Protein AF-0000000075553054 (afdb_homodimer)

Structure (mmCIF, N/CA/C/O backbone):
data_AF-0000000075553054-model_v1
#
loop_
_entity.id
_entity.type
_entity.pdbx_description
1 polymer 'BTB domain-containing protein'
#
loop_
_atom_site.group_PDB
_atom_site.id
_atom_site.type_symbol
_atom_site.label_atom_id
_atom_site.label_alt_id
_atom_site.label_comp_id
_atom_site.label_asym_id
_atom_site.label_entity_id
_atom_site.label_seq_id
_atom_site.pdbx_PDB_ins_code
_atom_site.Cartn_x
_atom_site.Cartn_y
_atom_site.Cartn_z
_atom_site.occupancy
_atom_site.B_iso_or_equiv
_atom_site.auth_seq_id
_atom_site.auth_comp_id
_atom_site.auth_asym_id
_atom_site.auth_atom_id
_atom_site.pdbx_PDB_model_num
ATOM 1 N N . MET A 1 1 ? 14.688 29.047 -28.672 1 33.56 1 MET A N 1
ATOM 2 C CA . MET A 1 1 ? 13.531 28.703 -27.844 1 33.56 1 MET A CA 1
ATOM 3 C C . MET A 1 1 ? 13.836 27.5 -26.953 1 33.56 1 MET A C 1
ATOM 5 O O . MET A 1 1 ? 13.992 26.375 -27.438 1 33.56 1 MET A O 1
ATOM 9 N N . THR A 1 2 ? 14.562 27.453 -25.922 1 44.97 2 THR A N 1
ATOM 10 C CA . THR A 1 2 ? 15.172 26.438 -25.062 1 44.97 2 THR A CA 1
ATOM 11 C C . THR A 1 2 ? 14.109 25.5 -24.484 1 44.97 2 THR A C 1
ATOM 13 O O . THR A 1 2 ? 13.117 25.969 -23.922 1 44.97 2 THR A O 1
ATOM 16 N N . GLU A 1 3 ? 13.711 24.438 -25.062 1 48.56 3 GLU A N 1
ATOM 17 C CA . GLU A 1 3 ? 12.688 23.438 -24.781 1 48.56 3 GLU A CA 1
ATOM 18 C C . GLU A 1 3 ? 12.672 23.062 -23.312 1 48.56 3 GLU A C 1
ATOM 20 O O . GLU A 1 3 ? 13.703 22.703 -22.734 1 48.56 3 GLU A O 1
ATOM 25 N N . THR A 1 4 ? 12.117 23.719 -22.422 1 55.62 4 THR A N 1
ATOM 26 C CA . THR A 1 4 ? 11.945 23.406 -21.016 1 55.62 4 THR A CA 1
ATOM 27 C C . THR A 1 4 ? 11.797 21.891 -20.812 1 55.62 4 THR A C 1
ATOM 29 O O . THR A 1 4 ? 10.859 21.281 -21.328 1 55.62 4 THR A O 1
ATOM 32 N N . PRO A 1 5 ? 12.875 21.219 -20.547 1 64.44 5 PRO A N 1
ATOM 33 C CA . PRO A 1 5 ? 12.812 19.766 -20.469 1 64.44 5 PRO A CA 1
ATOM 34 C C . PRO A 1 5 ? 11.609 19.266 -19.672 1 64.44 5 PRO A C 1
ATOM 36 O O . PRO A 1 5 ? 11.141 19.953 -18.75 1 64.44 5 PRO A O 1
ATOM 39 N N . GLU A 1 6 ? 10.766 18.469 -20.219 1 75.06 6 GLU A N 1
ATOM 40 C CA . GLU A 1 6 ? 9.586 17.859 -19.625 1 75.06 6 GLU A CA 1
ATOM 41 C C . GLU A 1 6 ? 9.914 17.234 -18.266 1 75.06 6 GLU A C 1
ATOM 43 O O . GLU A 1 6 ? 10.961 16.609 -18.109 1 75.06 6 GLU A O 1
ATOM 48 N N . LEU A 1 7 ? 9.25 17.641 -17.234 1 79.69 7 LEU A N 1
ATOM 49 C CA . LEU A 1 7 ? 9.414 17.125 -15.883 1 79.69 7 LEU A CA 1
ATOM 50 C C . LEU A 1 7 ? 9.328 15.602 -15.859 1 79.69 7 LEU A C 1
ATOM 52 O O . LEU A 1 7 ? 8.508 15.016 -16.578 1 79.69 7 LEU A O 1
ATOM 56 N N . THR A 1 8 ? 10.281 15.008 -15.188 1 90.56 8 THR A N 1
ATOM 57 C CA . THR A 1 8 ? 10.203 13.562 -14.969 1 90.56 8 THR A CA 1
ATOM 58 C C . THR A 1 8 ? 8.984 13.219 -14.117 1 90.56 8 THR A C 1
ATOM 60 O O . THR A 1 8 ? 8.352 14.102 -13.547 1 90.56 8 THR A O 1
ATOM 63 N N . ILE A 1 9 ? 8.625 11.992 -14.062 1 93.19 9 ILE A N 1
ATOM 64 C CA . ILE A 1 9 ? 7.492 11.523 -13.266 1 93.19 9 ILE A CA 1
ATOM 65 C C . ILE A 1 9 ? 7.738 11.836 -11.789 1 93.19 9 ILE A C 1
ATOM 67 O O . ILE A 1 9 ? 6.816 12.203 -11.062 1 93.19 9 ILE A O 1
ATOM 71 N N . TYR A 1 10 ? 8.953 11.812 -11.344 1 93.56 10 TYR A N 1
ATOM 72 C CA . TYR A 1 10 ? 9.305 12.086 -9.953 1 93.56 10 TYR A CA 1
ATOM 73 C C . TYR A 1 10 ? 9.109 13.562 -9.617 1 93.56 10 TYR A C 1
ATOM 75 O O . TYR A 1 10 ? 8.539 13.898 -8.578 1 93.56 10 TYR A O 1
ATOM 83 N N . GLU A 1 11 ? 9.523 14.375 -10.547 1 90.94 11 GLU A N 1
ATOM 84 C CA . GLU A 1 11 ? 9.383 15.812 -10.352 1 90.94 11 GLU A CA 1
ATOM 85 C C . GLU A 1 11 ? 7.91 16.234 -10.328 1 90.94 11 GLU A C 1
ATOM 87 O O . GLU A 1 11 ? 7.527 17.125 -9.578 1 90.94 11 GLU A O 1
ATOM 92 N N . LYS A 1 12 ? 7.254 15.547 -11.133 1 93.25 12 LYS A N 1
ATOM 93 C CA . LYS A 1 12 ? 5.82 15.828 -11.164 1 93.25 12 LYS A CA 1
ATOM 94 C C . LYS A 1 12 ? 5.152 15.391 -9.859 1 93.25 12 LYS A C 1
ATOM 96 O O . LYS A 1 12 ? 4.305 16.109 -9.32 1 93.25 12 LYS A O 1
ATOM 101 N N . THR A 1 13 ? 5.551 14.281 -9.312 1 94.12 13 THR A N 1
ATOM 102 C CA . THR A 1 13 ? 4.973 13.711 -8.102 1 94.12 13 THR A CA 1
ATOM 103 C C . THR A 1 13 ? 5.297 14.578 -6.891 1 94.12 13 THR A C 1
ATOM 105 O O . THR A 1 13 ? 4.48 14.703 -5.973 1 94.12 13 THR A O 1
ATOM 108 N N . PHE A 1 14 ? 6.457 15.18 -6.965 1 96.56 14 PHE A N 1
ATOM 109 C CA . PHE A 1 14 ? 6.906 15.938 -5.805 1 96.56 14 PHE A CA 1
ATOM 110 C C . PHE A 1 14 ? 7.051 17.422 -6.152 1 96.56 14 PHE A C 1
ATOM 112 O O . PHE A 1 14 ? 7.988 18.078 -5.695 1 96.56 14 PHE A O 1
ATOM 119 N N . ALA A 1 15 ? 6.188 17.828 -6.977 1 95.12 15 ALA A N 1
ATOM 120 C CA . ALA A 1 15 ? 6.145 19.25 -7.305 1 95.12 15 ALA A CA 1
ATOM 121 C C . ALA A 1 15 ? 5.598 20.078 -6.137 1 95.12 15 ALA A C 1
ATOM 123 O O . ALA A 1 15 ? 4.848 19.547 -5.305 1 95.12 15 ALA A O 1
ATOM 124 N N . LYS A 1 16 ? 5.984 21.312 -6.109 1 95 16 LYS A N 1
ATOM 125 C CA . LYS A 1 16 ? 5.465 22.203 -5.09 1 95 16 LYS A CA 1
ATOM 126 C C . LYS A 1 16 ? 3.955 22.375 -5.219 1 95 16 LYS A C 1
ATOM 128 O O . LYS A 1 16 ? 3.432 22.5 -6.328 1 95 16 LYS A O 1
ATOM 133 N N . SER A 1 17 ? 3.295 22.312 -4.098 1 94.12 17 SER A N 1
ATOM 134 C CA . SER A 1 17 ? 1.854 22.531 -4.031 1 94.12 17 SER A CA 1
ATOM 135 C C . SER A 1 17 ? 1.452 23.172 -2.703 1 94.12 17 SER A C 1
ATOM 137 O O . SER A 1 17 ? 2.307 23.438 -1.855 1 94.12 17 SER A O 1
ATOM 139 N N . ASP A 1 18 ? 0.128 23.469 -2.531 1 93.06 18 ASP A N 1
ATOM 140 C CA . ASP A 1 18 ? -0.385 24.047 -1.292 1 93.06 18 ASP A CA 1
ATOM 141 C C . ASP A 1 18 ? -0.32 23.031 -0.149 1 93.06 18 ASP A C 1
ATOM 143 O O . ASP A 1 18 ? -0.472 23.406 1.019 1 93.06 18 ASP A O 1
ATOM 147 N N . LYS A 1 19 ? 0.061 21.797 -0.484 1 93.38 19 LYS A N 1
ATOM 148 C CA . LYS A 1 19 ? 0.064 20.75 0.533 1 93.38 19 LYS A CA 1
ATOM 149 C C . LYS A 1 19 ? 1.486 20.422 0.975 1 93.38 19 LYS A C 1
ATOM 151 O O . LYS A 1 19 ? 1.691 19.547 1.82 1 93.38 19 LYS A O 1
ATOM 156 N N . THR A 1 20 ? 2.412 21.078 0.378 1 95.12 20 THR A N 1
ATOM 157 C CA . THR A 1 20 ? 3.803 20.828 0.736 1 95.12 20 THR A CA 1
ATOM 158 C C . THR A 1 20 ? 4.34 21.922 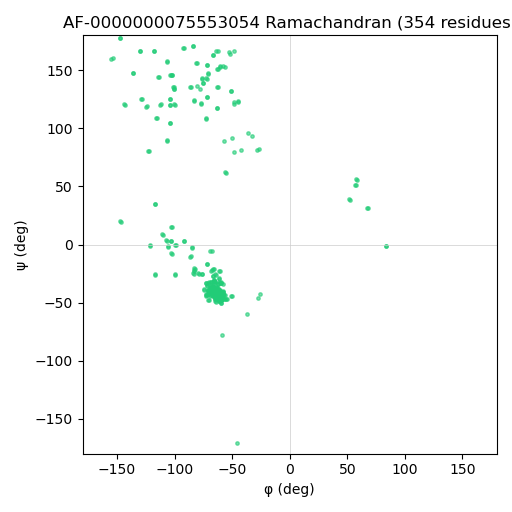1.64 1 95.12 20 THR A C 1
ATOM 160 O O . THR A 1 20 ? 3.945 23.094 1.512 1 95.12 20 THR A O 1
ATOM 163 N N . ASN A 1 21 ? 5.254 21.516 2.594 1 93.75 21 ASN A N 1
ATOM 164 C CA . ASN A 1 21 ? 5.793 22.531 3.502 1 93.75 21 ASN A CA 1
ATOM 165 C C . ASN A 1 21 ? 7.234 22.219 3.891 1 93.75 21 ASN A C 1
ATOM 167 O O . ASN A 1 21 ? 7.734 22.734 4.891 1 93.75 21 ASN A O 1
ATOM 171 N N . ALA A 1 22 ? 7.941 21.438 3.168 1 94 22 ALA A N 1
ATOM 172 C CA . ALA A 1 22 ? 9.367 21.156 3.309 1 94 22 ALA A CA 1
ATOM 173 C C . ALA A 1 22 ? 9.977 20.703 1.983 1 94 22 ALA A C 1
ATOM 175 O O . ALA A 1 22 ? 9.25 20.312 1.064 1 94 22 ALA A O 1
ATOM 176 N N . ILE A 1 23 ? 11.25 20.828 1.915 1 96.06 23 ILE A N 1
ATOM 177 C CA . ILE A 1 23 ? 11.953 20.406 0.711 1 96.06 23 ILE A CA 1
ATOM 178 C C . ILE A 1 23 ? 13.109 19.484 1.089 1 96.06 23 ILE A C 1
ATOM 180 O O . ILE A 1 23 ? 13.945 19.828 1.922 1 96.06 23 ILE A O 1
ATOM 184 N N . LEU A 1 24 ? 13.094 18.344 0.5 1 96.12 24 LEU A N 1
ATOM 185 C CA . LEU A 1 24 ? 14.234 17.422 0.588 1 96.12 24 LEU A CA 1
ATOM 186 C C . LEU A 1 24 ? 15.078 17.5 -0.676 1 96.12 24 LEU A C 1
ATOM 188 O O . LEU A 1 24 ? 14.547 17.562 -1.786 1 96.12 24 LEU A O 1
ATOM 192 N N . VAL A 1 25 ? 16.359 17.547 -0.477 1 96.62 25 VAL A N 1
ATOM 193 C CA . VAL A 1 25 ? 17.266 17.609 -1.617 1 96.62 25 VAL A CA 1
ATOM 194 C C . VAL A 1 25 ? 18.062 16.312 -1.704 1 96.62 25 VAL A C 1
ATOM 196 O O . VAL A 1 25 ? 18.75 15.93 -0.751 1 96.62 25 VAL A O 1
ATOM 199 N N . VAL A 1 26 ? 17.906 15.625 -2.826 1 97.12 26 VAL A N 1
ATOM 200 C CA . VAL A 1 26 ? 18.609 14.375 -3.088 1 97.12 26 VAL A CA 1
ATOM 201 C C . VAL A 1 26 ? 19.391 14.477 -4.391 1 97.12 26 VAL A C 1
ATOM 203 O O . VAL A 1 26 ? 18.812 14.672 -5.461 1 97.12 26 VAL A O 1
ATOM 206 N N . GLN A 1 27 ? 20.625 14.336 -4.25 1 97.12 27 GLN A N 1
ATOM 207 C CA . GLN A 1 27 ? 21.5 14.438 -5.418 1 97.12 27 GLN A CA 1
ATOM 208 C C . GLN A 1 27 ? 21.219 15.719 -6.195 1 97.12 27 GLN A C 1
ATOM 210 O O . GLN A 1 27 ? 21.094 15.695 -7.422 1 97.12 27 GLN A O 1
ATOM 215 N N . GLY A 1 28 ? 20.984 16.75 -5.512 1 94.81 28 GLY A N 1
ATOM 216 C CA . GLY A 1 28 ? 20.812 18.078 -6.094 1 94.81 28 GLY A CA 1
ATOM 217 C C . GLY A 1 28 ? 19.406 18.328 -6.605 1 94.81 28 GLY A C 1
ATOM 218 O O . GLY A 1 28 ? 19.109 19.438 -7.062 1 94.81 28 GLY A O 1
ATOM 219 N N . LYS A 1 29 ? 18.531 17.391 -6.512 1 96.19 29 LYS A N 1
ATOM 220 C CA . LYS A 1 29 ? 17.156 17.531 -6.969 1 96.19 29 LYS A CA 1
ATOM 221 C C . LYS A 1 29 ? 16.203 17.734 -5.793 1 96.19 29 LYS A C 1
ATOM 223 O O . LYS A 1 29 ? 16.375 17.109 -4.738 1 96.19 29 LYS A O 1
ATOM 228 N N . LYS A 1 30 ? 15.203 18.5 -6.051 1 96.12 30 LYS A N 1
ATOM 229 C CA . LYS A 1 30 ? 14.32 18.906 -4.961 1 96.12 30 LYS A CA 1
ATOM 230 C C . LYS A 1 30 ? 13.039 18.062 -4.957 1 96.12 30 LYS A C 1
ATOM 232 O O . LYS A 1 30 ? 12.453 17.828 -6.012 1 96.12 30 LYS A O 1
ATOM 237 N N . LEU A 1 31 ? 12.664 17.594 -3.789 1 97.19 31 LEU A N 1
ATOM 238 C CA . LEU A 1 31 ? 11.391 16.938 -3.516 1 97.19 31 LEU A CA 1
ATOM 239 C C . LEU A 1 31 ? 10.562 17.766 -2.535 1 97.19 31 LEU A C 1
ATOM 241 O O . LEU A 1 31 ? 10.922 17.891 -1.361 1 97.19 31 LEU A O 1
ATOM 245 N N . HIS A 1 32 ? 9.5 18.375 -3.045 1 96.69 32 HIS A N 1
ATOM 246 C CA . HIS A 1 32 ? 8.578 19.078 -2.154 1 96.69 32 HIS A CA 1
ATOM 247 C C . HIS A 1 32 ? 7.676 18.094 -1.414 1 96.69 32 HIS A C 1
ATOM 249 O O . HIS A 1 32 ? 6.961 17.312 -2.041 1 96.69 32 HIS A O 1
ATOM 255 N N . VAL A 1 33 ? 7.719 18.109 -0.065 1 96.56 33 VAL A N 1
ATOM 256 C CA . VAL A 1 33 ? 7.047 17.078 0.71 1 96.56 33 VAL A CA 1
ATOM 257 C C . VAL A 1 33 ? 6.176 17.719 1.787 1 96.56 33 VAL A C 1
ATOM 259 O O . VAL A 1 33 ? 6.219 18.938 1.986 1 96.56 33 VAL A O 1
ATOM 262 N N . ASN A 1 34 ? 5.32 16.938 2.375 1 96.19 34 ASN A N 1
ATOM 263 C CA . ASN A 1 34 ? 4.508 17.312 3.527 1 96.19 34 ASN A CA 1
ATOM 264 C C . ASN A 1 34 ? 5.098 16.766 4.828 1 96.19 34 ASN A C 1
ATOM 266 O O . ASN A 1 34 ? 5.16 15.562 5.031 1 96.19 34 ASN A O 1
ATOM 270 N N . LYS A 1 35 ? 5.426 17.656 5.754 1 94.44 35 LYS A N 1
ATOM 271 C CA . LYS A 1 35 ? 6.125 17.266 6.977 1 94.44 35 LYS A CA 1
ATOM 272 C C . LYS A 1 35 ? 5.254 16.359 7.84 1 94.44 35 LYS A C 1
ATOM 274 O O . LYS A 1 35 ? 5.75 15.398 8.438 1 94.44 35 LYS A O 1
ATOM 279 N N . THR A 1 36 ? 4.039 16.688 7.914 1 95 36 THR A N 1
ATOM 280 C CA . THR A 1 36 ? 3.121 15.906 8.734 1 95 36 THR A CA 1
ATOM 281 C C . THR A 1 36 ? 3.012 14.469 8.219 1 95 36 THR A C 1
ATOM 283 O O . THR A 1 36 ? 3.09 13.516 8.992 1 95 36 THR A O 1
ATOM 286 N N . LEU A 1 37 ? 2.859 14.367 6.949 1 96.81 37 LEU A N 1
ATOM 287 C CA . LEU A 1 37 ? 2.77 13.055 6.309 1 96.81 37 LEU A CA 1
ATOM 288 C C . LEU A 1 37 ? 4.02 12.227 6.59 1 96.81 37 LEU A C 1
ATOM 290 O O . LEU A 1 37 ? 3.918 11.07 7 1 96.81 37 LEU A O 1
ATOM 294 N N . LEU A 1 38 ? 5.168 12.828 6.418 1 96.62 38 LEU A N 1
ATOM 295 C CA . LEU A 1 38 ? 6.426 12.109 6.617 1 96.62 38 LEU A CA 1
ATOM 296 C C . LEU A 1 38 ? 6.613 11.742 8.086 1 96.62 38 LEU A C 1
ATOM 298 O O . LEU A 1 38 ? 7.043 10.625 8.398 1 96.62 38 LEU A O 1
ATOM 302 N N . SER A 1 39 ? 6.238 12.688 8.953 1 95.94 39 SER A N 1
ATOM 303 C CA . SER A 1 39 ? 6.398 12.453 10.383 1 95.94 39 SER A CA 1
ATOM 304 C C . SER A 1 39 ? 5.504 11.312 10.859 1 95.94 39 SER A C 1
ATOM 306 O O . SER A 1 39 ? 5.875 10.562 11.766 1 95.94 39 SER A O 1
ATOM 308 N N . LEU A 1 40 ? 4.398 11.148 10.273 1 96.69 40 LEU A N 1
ATOM 309 C CA . LEU A 1 40 ? 3.463 10.102 10.648 1 96.69 40 LEU A CA 1
ATOM 310 C C . LEU A 1 40 ? 3.988 8.727 10.234 1 96.69 40 LEU A C 1
ATOM 312 O O . LEU A 1 40 ? 3.807 7.742 10.953 1 96.69 40 LEU A O 1
ATOM 316 N N . HIS A 1 41 ? 4.656 8.648 9.125 1 97.69 41 HIS A N 1
ATOM 317 C CA . HIS A 1 41 ? 4.984 7.363 8.523 1 97.69 41 HIS A CA 1
ATOM 318 C C . HIS A 1 41 ? 6.441 6.992 8.781 1 97.69 41 HIS A C 1
ATOM 320 O O . HIS A 1 41 ? 6.855 5.863 8.508 1 97.69 41 HIS A O 1
ATOM 326 N N . SER A 1 42 ? 7.195 7.902 9.328 1 97.69 42 SER A N 1
ATOM 327 C CA . SER A 1 42 ? 8.625 7.664 9.508 1 97.69 42 SER A CA 1
ATOM 328 C C . SER A 1 42 ? 9.125 8.273 10.812 1 97.69 42 SER A C 1
ATOM 330 O O . SER A 1 42 ? 9.156 9.492 10.969 1 97.69 42 SER A O 1
ATOM 332 N N . ASP A 1 43 ? 9.672 7.445 11.711 1 95.25 43 ASP A N 1
ATOM 333 C CA . ASP A 1 43 ? 10.25 7.938 12.953 1 95.25 43 ASP A CA 1
ATOM 334 C C . ASP A 1 43 ? 11.492 8.797 12.688 1 95.25 43 ASP A C 1
ATOM 336 O O . ASP A 1 43 ? 11.773 9.734 13.43 1 95.25 43 ASP A O 1
ATOM 340 N N . PHE A 1 44 ? 12.188 8.461 11.656 1 95.38 44 PHE A N 1
ATOM 341 C CA . PHE A 1 44 ? 13.336 9.258 11.242 1 95.38 44 PHE A CA 1
ATOM 342 C C . PHE A 1 44 ? 12.922 10.688 10.922 1 95.38 44 PHE A C 1
ATOM 344 O O . PHE A 1 44 ? 13.477 11.641 11.477 1 95.38 44 PHE A O 1
ATOM 351 N N . PHE A 1 45 ? 11.922 10.852 10.117 1 95.12 45 PHE A N 1
ATOM 352 C CA . PHE A 1 45 ? 11.469 12.188 9.727 1 95.12 45 PHE A CA 1
ATOM 353 C C . PHE A 1 45 ? 10.75 12.875 10.883 1 95.12 45 PHE A C 1
ATOM 355 O O . PHE A 1 45 ? 10.828 14.094 11.023 1 95.12 45 PHE A O 1
ATOM 362 N N . ASP A 1 46 ? 10.078 12.039 11.664 1 94.81 46 ASP A N 1
ATOM 363 C CA . ASP A 1 46 ? 9.445 12.609 12.844 1 94.81 46 ASP A CA 1
ATOM 364 C C . ASP A 1 46 ? 10.477 13.273 13.758 1 94.81 46 ASP A C 1
ATOM 366 O O . ASP A 1 46 ? 10.273 14.406 14.211 1 94.81 46 ASP A O 1
ATOM 370 N N . THR A 1 47 ? 11.562 12.633 14.023 1 92.69 47 THR A N 1
ATOM 371 C CA . THR A 1 47 ? 12.641 13.164 14.852 1 92.69 47 THR A CA 1
ATOM 372 C C . THR A 1 47 ? 13.312 14.344 14.164 1 92.69 47 THR A C 1
ATOM 374 O O . THR A 1 47 ? 13.555 15.383 14.789 1 92.69 47 THR A O 1
ATOM 377 N N . LEU A 1 48 ? 13.531 14.219 12.875 1 88.81 48 LEU A N 1
ATOM 378 C CA . LEU A 1 48 ? 14.211 15.242 12.086 1 88.81 48 LEU A CA 1
ATOM 379 C C . LEU A 1 48 ? 13.43 16.547 12.117 1 88.81 48 LEU A C 1
ATOM 381 O O . LEU A 1 48 ? 14.016 17.609 12.328 1 88.81 48 LEU A O 1
ATOM 385 N N . PHE A 1 49 ? 12.125 16.469 11.961 1 89.38 49 PHE A N 1
ATOM 386 C CA . PHE A 1 49 ? 11.305 17.672 11.844 1 89.38 49 PHE A CA 1
ATOM 387 C C . PHE A 1 49 ? 10.977 18.25 13.211 1 89.38 49 PHE A C 1
ATOM 389 O O . PHE A 1 49 ? 10.648 19.422 13.336 1 89.38 49 PHE A O 1
ATOM 396 N N . ASN A 1 50 ? 11.062 17.469 14.242 1 85.75 50 ASN A N 1
ATOM 397 C CA . ASN A 1 50 ? 10.75 17.969 15.578 1 85.75 50 ASN A CA 1
ATOM 398 C C . ASN A 1 50 ? 12.008 18.328 16.359 1 85.75 50 ASN A C 1
ATOM 400 O O . ASN A 1 50 ? 11.93 18.938 17.422 1 85.75 50 ASN A O 1
ATOM 404 N N . SER A 1 51 ? 13.133 17.797 16.109 1 76.5 51 SER A N 1
ATOM 405 C CA . SER A 1 51 ? 14.391 18.172 16.734 1 76.5 51 SER A CA 1
ATOM 406 C C . SER A 1 51 ? 14.836 19.562 16.297 1 76.5 51 SER A C 1
ATOM 408 O O . SER A 1 51 ? 15.609 20.234 16.984 1 76.5 51 SER A O 1
ATOM 410 N N . GLU A 1 52 ? 14.703 19.75 15.102 1 57.75 52 GLU A N 1
ATOM 411 C CA . GLU A 1 52 ? 15.211 21.016 14.547 1 57.75 52 GLU A CA 1
ATOM 412 C C . GLU A 1 52 ? 14.602 22.219 15.266 1 57.75 52 GLU A C 1
ATOM 414 O O . GLU A 1 52 ? 13.445 22.562 15.023 1 57.75 52 GLU A O 1
ATOM 419 N N . PHE A 1 53 ? 14.852 22.344 16.656 1 49.06 53 PHE A N 1
ATOM 420 C CA . PHE A 1 53 ? 14.656 23.656 17.266 1 49.06 53 PHE A CA 1
ATOM 421 C C . PHE A 1 53 ? 14.867 24.766 16.234 1 49.06 53 PHE A C 1
ATOM 423 O O . PHE A 1 53 ? 14.852 25.938 16.578 1 49.06 53 PHE A O 1
ATOM 430 N N . LYS A 1 54 ? 16 24.625 15.445 1 48 54 LYS A N 1
ATOM 431 C CA . LYS A 1 54 ? 16.312 25.9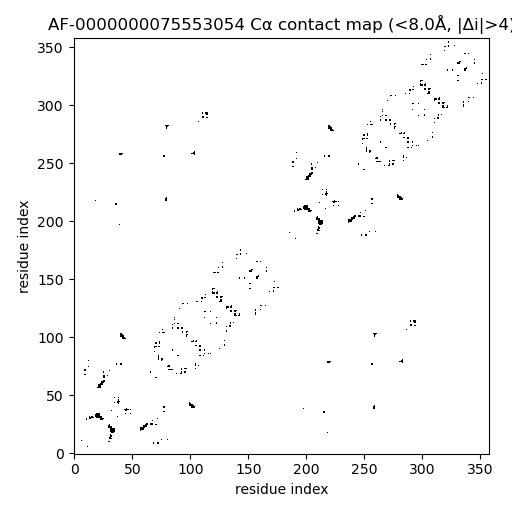06 14.797 1 48 54 LYS A CA 1
ATOM 432 C C . LYS A 1 54 ? 15.102 26.469 14.078 1 48 54 LYS A C 1
ATOM 434 O O . LYS A 1 54 ? 14.219 25.734 13.648 1 48 54 LYS A O 1
ATOM 439 N N . GLU A 1 55 ? 15.141 27.734 13.742 1 45.94 55 GLU A N 1
ATOM 440 C CA . GLU A 1 55 ? 14.281 28.781 13.195 1 45.94 55 GLU A CA 1
ATOM 441 C C . GLU A 1 55 ? 13.477 28.281 12 1 45.94 55 GLU A C 1
ATOM 443 O O . GLU A 1 55 ? 13.852 27.281 11.375 1 45.94 55 GLU A O 1
ATOM 448 N N . LYS A 1 56 ? 12.773 29.203 11.266 1 51 56 LYS A N 1
ATOM 449 C CA . LYS A 1 56 ? 11.688 29.719 10.438 1 51 56 LYS A CA 1
ATOM 450 C C . LYS A 1 56 ? 11.562 28.922 9.141 1 51 56 LYS A C 1
ATOM 452 O O . LYS A 1 56 ? 10.453 28.609 8.695 1 51 56 LYS A O 1
ATOM 457 N N . ALA A 1 57 ? 12.492 29.141 8.008 1 49.94 57 ALA A N 1
ATOM 458 C CA . ALA A 1 57 ? 12.273 29.219 6.57 1 49.94 57 ALA A CA 1
ATOM 459 C C . ALA A 1 57 ? 12.164 27.828 5.957 1 49.94 57 ALA A C 1
ATOM 461 O O . ALA A 1 57 ? 12.664 26.844 6.523 1 49.94 57 ALA A O 1
ATOM 462 N N . ILE A 1 58 ? 11.25 27.641 5.105 1 56.09 58 ILE A N 1
ATOM 463 C CA . ILE A 1 58 ? 11.18 26.453 4.266 1 56.09 58 ILE A CA 1
ATOM 464 C C . ILE A 1 58 ? 12.578 25.875 4.074 1 56.09 58 ILE A C 1
ATOM 466 O O . ILE A 1 58 ? 13.445 26.516 3.467 1 56.09 58 ILE A O 1
ATOM 470 N N . GLU A 1 59 ? 13.172 24.984 5.125 1 68.25 59 GLU A N 1
ATOM 471 C CA . GLU A 1 59 ? 14.508 24.406 5.207 1 68.25 59 GLU A CA 1
ATOM 472 C C . GLU A 1 59 ? 14.68 23.281 4.191 1 68.25 59 GLU A C 1
ATOM 474 O O . GLU A 1 59 ? 13.812 22.422 4.055 1 68.25 59 GLU A O 1
ATOM 479 N N . GLU A 1 60 ? 15.469 23.578 3.182 1 88.44 60 GLU A N 1
ATOM 480 C CA . GLU A 1 60 ? 15.969 22.5 2.336 1 88.44 60 GLU A CA 1
ATOM 481 C C . GLU A 1 60 ? 16.844 21.547 3.131 1 88.44 60 GLU A C 1
ATOM 483 O O . GLU A 1 60 ? 17.797 21.969 3.807 1 88.44 60 GLU A O 1
ATOM 488 N N . ILE A 1 61 ? 16.438 20.344 3.227 1 92.62 61 ILE A N 1
ATOM 489 C CA . ILE A 1 61 ? 17.156 19.328 3.961 1 92.62 61 ILE A CA 1
ATOM 490 C C . ILE A 1 61 ? 17.875 18.391 2.979 1 92.62 61 ILE A C 1
ATOM 492 O O . ILE A 1 61 ? 17.234 17.797 2.113 1 92.62 61 ILE A O 1
ATOM 496 N N . ASP A 1 62 ? 19.141 18.25 3.152 1 94 62 ASP A N 1
ATOM 497 C CA . ASP A 1 62 ? 19.938 17.391 2.273 1 94 62 ASP A CA 1
ATOM 498 C C . ASP A 1 62 ? 19.859 15.93 2.723 1 94 62 ASP A C 1
ATOM 500 O O . ASP A 1 62 ? 20.125 15.625 3.885 1 94 62 ASP A O 1
ATOM 504 N N . ILE A 1 63 ? 19.453 15.109 1.819 1 94.88 63 ILE A N 1
ATOM 505 C CA . ILE A 1 63 ? 19.469 13.672 2.041 1 94.88 63 ILE A CA 1
ATOM 506 C C . ILE A 1 63 ? 20.641 13.055 1.271 1 94.88 63 ILE A C 1
ATOM 508 O O . ILE A 1 63 ? 20.688 13.117 0.041 1 94.88 63 ILE A O 1
ATOM 512 N N . LYS A 1 64 ? 21.531 12.414 1.981 1 94.31 64 LYS A N 1
ATOM 513 C CA . LYS A 1 64 ? 22.781 11.945 1.376 1 94.31 64 LYS A CA 1
ATOM 514 C C . LYS A 1 64 ? 22.766 10.43 1.195 1 94.31 64 LYS A C 1
ATOM 516 O O . LYS A 1 64 ? 21.938 9.734 1.805 1 94.31 64 LYS A O 1
ATOM 521 N N . ASP A 1 65 ? 23.562 9.898 0.28 1 95.12 65 ASP A N 1
ATOM 522 C CA . ASP A 1 65 ? 23.906 8.492 0.103 1 95.12 65 ASP A CA 1
ATOM 523 C C . ASP A 1 65 ? 22.688 7.684 -0.355 1 95.12 65 ASP A C 1
ATOM 525 O O . ASP A 1 65 ? 22.484 6.562 0.105 1 95.12 65 ASP A O 1
ATOM 529 N N . VAL A 1 66 ? 21.812 8.328 -1.1 1 96.75 66 VAL A N 1
ATOM 530 C CA . VAL A 1 66 ? 20.688 7.625 -1.702 1 96.75 66 VAL A CA 1
ATOM 531 C C . VAL A 1 66 ? 20.516 8.078 -3.15 1 96.75 66 VAL A C 1
ATOM 533 O O . VAL A 1 66 ? 20.859 9.203 -3.502 1 96.75 66 VAL A O 1
ATOM 536 N N . LYS A 1 67 ? 20.078 7.16 -3.936 1 97.12 67 LYS A N 1
ATOM 537 C CA . LYS A 1 67 ? 19.719 7.492 -5.312 1 97.12 67 LYS A CA 1
ATOM 538 C C . LYS A 1 67 ? 18.391 8.227 -5.371 1 97.12 67 LYS A C 1
ATOM 540 O O . LYS A 1 67 ? 17.422 7.82 -4.715 1 97.12 67 LYS A O 1
ATOM 545 N N . PHE A 1 68 ? 18.297 9.227 -6.207 1 97.69 68 PHE A N 1
ATOM 546 C CA . PHE A 1 68 ? 17.125 10.086 -6.312 1 97.69 68 PHE A CA 1
ATOM 547 C C . PHE A 1 68 ? 15.891 9.281 -6.684 1 97.69 68 PHE A C 1
ATOM 549 O O . PHE A 1 68 ? 14.859 9.383 -6.016 1 97.69 68 PHE A O 1
ATOM 556 N N . GLU A 1 69 ? 16.016 8.43 -7.68 1 97.38 69 GLU A N 1
ATOM 557 C CA . GLU A 1 69 ? 14.859 7.695 -8.195 1 97.38 69 GLU A CA 1
ATOM 558 C C . GLU A 1 69 ? 14.328 6.711 -7.156 1 97.38 69 GLU A C 1
ATOM 560 O O . GLU A 1 69 ? 13.109 6.562 -7.004 1 97.38 69 GLU A O 1
ATOM 565 N N . ASP A 1 70 ? 15.188 6.125 -6.422 1 97.88 70 ASP A N 1
ATOM 566 C CA . ASP A 1 70 ? 14.773 5.16 -5.406 1 97.88 70 ASP A CA 1
ATOM 567 C C . ASP A 1 70 ? 14.109 5.859 -4.223 1 97.88 70 ASP A C 1
ATOM 569 O O . ASP A 1 70 ? 13.062 5.426 -3.746 1 97.88 70 ASP A O 1
ATOM 573 N N . PHE A 1 71 ? 14.75 6.953 -3.855 1 98.31 71 PHE A N 1
ATOM 574 C CA . PHE A 1 71 ? 14.227 7.699 -2.719 1 98.31 71 PHE A CA 1
ATOM 575 C C . PHE A 1 71 ? 12.852 8.281 -3.039 1 98.31 71 PHE A C 1
ATOM 577 O O . PHE A 1 71 ? 11.93 8.18 -2.23 1 98.31 71 PHE A O 1
ATOM 584 N N . ALA A 1 72 ? 12.742 8.812 -4.219 1 98 72 ALA A N 1
ATOM 585 C CA . ALA A 1 72 ? 11.469 9.383 -4.66 1 98 72 ALA A CA 1
ATOM 586 C C . ALA A 1 72 ? 10.391 8.305 -4.758 1 98 72 ALA A C 1
ATOM 588 O O . ALA A 1 72 ? 9.25 8.523 -4.344 1 98 72 ALA A O 1
ATOM 589 N N . THR A 1 73 ? 10.75 7.156 -5.281 1 97.94 73 THR A N 1
ATOM 590 C CA . THR A 1 73 ? 9.805 6.051 -5.367 1 97.94 73 THR A CA 1
ATOM 591 C C . THR A 1 73 ? 9.352 5.617 -3.975 1 97.94 73 THR A C 1
ATOM 593 O O . THR A 1 73 ? 8.156 5.43 -3.734 1 97.94 73 THR A O 1
ATOM 596 N N . LEU A 1 74 ? 10.289 5.566 -3.111 1 98.31 74 LEU A N 1
ATOM 597 C CA . LEU A 1 74 ? 9.977 5.156 -1.746 1 98.31 74 LEU A CA 1
ATOM 598 C C . LEU A 1 74 ? 8.977 6.121 -1.107 1 98.31 74 LEU A C 1
ATOM 600 O O . LEU A 1 74 ? 7.957 5.691 -0.564 1 98.31 74 LEU A O 1
ATOM 604 N N . LEU A 1 75 ? 9.234 7.426 -1.203 1 97.88 75 LEU A N 1
ATOM 605 C CA . LEU A 1 75 ? 8.375 8.422 -0.584 1 97.88 75 LEU A CA 1
ATOM 606 C C . LEU A 1 75 ? 6.992 8.43 -1.231 1 97.88 75 LEU A C 1
ATOM 608 O O . LEU A 1 75 ? 5.988 8.68 -0.562 1 97.88 75 LEU A O 1
ATOM 612 N N . SER A 1 76 ? 7 8.102 -2.455 1 97.56 76 SER A N 1
ATOM 613 C CA . SER A 1 76 ? 5.73 8.133 -3.174 1 97.56 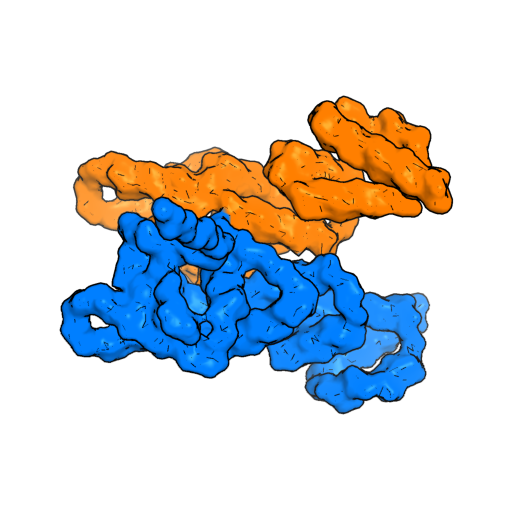76 SER A CA 1
ATOM 614 C C . SER A 1 76 ? 4.766 7.078 -2.639 1 97.56 76 SER A C 1
ATOM 616 O O . SER A 1 76 ? 3.547 7.215 -2.781 1 97.56 76 SER A O 1
ATOM 618 N N . LEU A 1 77 ? 5.215 6.074 -1.991 1 96.75 77 LEU A N 1
ATOM 619 C CA . LEU A 1 77 ? 4.383 4.957 -1.548 1 96.75 77 LEU A CA 1
ATOM 620 C C . LEU A 1 77 ? 3.469 5.383 -0.404 1 96.75 77 LEU A C 1
ATOM 622 O O . LEU A 1 77 ? 2.475 4.715 -0.117 1 96.75 77 LEU A O 1
ATOM 626 N N . ILE A 1 78 ? 3.783 6.496 0.207 1 97.19 78 ILE A N 1
ATOM 627 C CA . ILE A 1 78 ? 2.885 7 1.24 1 97.19 78 ILE A CA 1
ATOM 628 C C . ILE A 1 78 ? 2.135 8.227 0.722 1 97.19 78 ILE A C 1
ATOM 630 O O . ILE A 1 78 ? 1.362 8.844 1.456 1 97.19 78 ILE A O 1
ATOM 634 N N . HIS A 1 79 ? 2.334 8.57 -0.498 1 95.38 79 HIS A N 1
ATOM 635 C CA . HIS A 1 79 ? 1.666 9.703 -1.127 1 95.38 79 HIS A CA 1
ATOM 636 C C . HIS A 1 79 ? 0.39 9.266 -1.838 1 95.38 79 HIS A C 1
ATOM 638 O O . HIS A 1 79 ? 0.159 8.062 -2.027 1 95.38 79 HIS A O 1
ATOM 644 N N . PRO A 1 80 ? -0.391 10.156 -2.238 1 94.19 80 PRO A N 1
ATOM 645 C CA . PRO A 1 80 ? -1.664 9.844 -2.893 1 94.19 80 PRO A CA 1
ATOM 646 C C . PRO A 1 80 ? -1.479 9.18 -4.254 1 94.19 80 PRO A C 1
ATOM 648 O O . PRO A 1 80 ? -2.387 8.492 -4.738 1 94.19 80 PRO A O 1
ATOM 651 N N . ASN A 1 81 ? -0.403 9.438 -4.895 1 90.69 81 ASN A N 1
ATOM 652 C CA . ASN A 1 81 ? -0.119 8.844 -6.195 1 90.69 81 ASN A CA 1
ATOM 653 C C . ASN A 1 81 ? 1.196 8.07 -6.184 1 90.69 81 ASN A C 1
ATOM 655 O O . ASN A 1 81 ? 2.188 8.516 -6.77 1 90.69 81 ASN A O 1
ATOM 659 N N . PRO A 1 82 ? 1.088 6.914 -5.676 1 94.31 82 PRO A N 1
ATOM 660 C CA . PRO A 1 82 ? 2.332 6.152 -5.543 1 94.31 82 PRO A CA 1
ATOM 661 C C . PRO A 1 82 ? 2.869 5.656 -6.883 1 94.31 82 PRO A C 1
ATOM 663 O O . PRO A 1 82 ? 2.09 5.285 -7.766 1 94.31 82 PRO A O 1
ATOM 666 N N . LEU A 1 83 ? 4.16 5.703 -6.961 1 94.31 83 LEU A N 1
ATOM 667 C CA . LEU A 1 83 ? 4.848 5.098 -8.094 1 94.31 83 LEU A CA 1
ATOM 668 C C . LEU A 1 83 ? 5.109 3.617 -7.848 1 94.31 83 LEU A C 1
ATOM 670 O O . LEU A 1 83 ? 5.492 3.225 -6.742 1 94.31 83 LEU A O 1
ATOM 674 N N . LYS A 1 84 ? 4.84 2.832 -8.859 1 91.31 84 LYS A N 1
ATOM 675 C CA . LYS A 1 84 ? 4.957 1.383 -8.719 1 91.31 84 LYS A CA 1
ATOM 676 C C . LYS A 1 84 ? 6.422 0.956 -8.633 1 91.31 84 LYS A C 1
ATOM 678 O O . LYS A 1 84 ? 7.238 1.341 -9.469 1 91.31 84 LYS A O 1
ATOM 683 N N . PRO A 1 85 ? 6.703 0.209 -7.609 1 95.44 85 PRO A N 1
ATOM 684 C CA . PRO A 1 85 ? 8.039 -0.389 -7.578 1 95.44 85 PRO A CA 1
ATOM 685 C C . PRO A 1 85 ? 8.25 -1.425 -8.68 1 95.44 85 PRO A C 1
ATOM 687 O O . PRO A 1 85 ? 7.285 -1.843 -9.328 1 95.44 85 PRO A O 1
ATOM 690 N N . THR A 1 86 ? 9.469 -1.752 -8.945 1 94.44 86 THR A N 1
ATOM 691 C CA . THR A 1 86 ? 9.82 -2.834 -9.859 1 94.44 86 THR A CA 1
ATOM 692 C C . THR A 1 86 ? 10.594 -3.928 -9.133 1 94.44 86 THR A C 1
ATOM 694 O O . THR A 1 86 ? 11.039 -3.727 -8 1 94.44 86 THR A O 1
ATOM 697 N N . GLU A 1 87 ? 10.68 -5.023 -9.812 1 94.19 87 GLU A N 1
ATOM 698 C CA . GLU A 1 87 ? 11.469 -6.113 -9.242 1 94.19 87 GLU A CA 1
ATOM 699 C C . GLU A 1 87 ? 12.93 -5.699 -9.047 1 94.19 87 GLU A C 1
ATOM 701 O O . GLU A 1 87 ? 13.602 -6.188 -8.141 1 94.19 87 GLU A O 1
ATOM 706 N N . PHE A 1 88 ? 13.398 -4.707 -9.781 1 94.44 88 PHE A N 1
ATOM 707 C CA . PHE A 1 88 ? 14.797 -4.316 -9.789 1 94.44 88 PHE A CA 1
ATOM 708 C C . PHE A 1 88 ? 15.109 -3.391 -8.617 1 94.44 88 PHE A C 1
ATOM 710 O O . PHE A 1 88 ? 16.25 -3.346 -8.141 1 94.44 88 PHE A O 1
ATOM 717 N N . ASN A 1 89 ? 14.094 -2.75 -8.109 1 96.81 89 ASN A N 1
ATOM 718 C CA . ASN A 1 89 ? 14.422 -1.778 -7.074 1 96.81 89 ASN A CA 1
ATOM 719 C C . ASN A 1 89 ? 13.711 -2.105 -5.762 1 96.81 89 ASN A C 1
ATOM 721 O O . ASN A 1 89 ? 13.945 -1.444 -4.746 1 96.81 89 ASN A O 1
ATOM 725 N N . ALA A 1 90 ? 12.945 -3.152 -5.766 1 97.25 90 ALA A N 1
ATOM 726 C CA . ALA A 1 90 ? 12.133 -3.482 -4.602 1 97.25 90 ALA A CA 1
ATOM 727 C C . ALA A 1 90 ? 13 -3.693 -3.365 1 97.25 90 ALA A C 1
ATOM 729 O O . ALA A 1 90 ? 12.695 -3.18 -2.287 1 97.25 90 ALA A O 1
ATOM 730 N N . GLU A 1 91 ? 14.062 -4.434 -3.492 1 97.19 91 GLU A N 1
ATOM 731 C CA . GLU A 1 91 ? 14.906 -4.699 -2.33 1 97.19 91 GLU A CA 1
ATOM 732 C C . GLU A 1 91 ? 15.641 -3.438 -1.883 1 97.19 91 GLU A C 1
ATOM 734 O O . GLU A 1 91 ? 15.836 -3.215 -0.686 1 97.19 91 GLU A O 1
ATOM 739 N N . LYS A 1 92 ? 16.047 -2.635 -2.811 1 97.81 92 LYS A N 1
ATOM 740 C CA . LYS A 1 92 ? 16.672 -1.355 -2.473 1 97.81 92 LYS A CA 1
ATOM 741 C C . LYS A 1 92 ? 15.695 -0.462 -1.706 1 97.81 92 LYS A C 1
ATOM 743 O O . LYS A 1 92 ? 16.094 0.207 -0.747 1 97.81 92 LYS A O 1
ATOM 748 N N . LEU A 1 93 ? 14.508 -0.48 -2.127 1 98.44 93 LEU A N 1
ATOM 749 C CA . LEU A 1 93 ? 13.477 0.29 -1.438 1 98.44 93 LEU A CA 1
ATOM 750 C C . LEU A 1 93 ? 13.25 -0.246 -0.029 1 98.44 93 LEU A C 1
ATOM 752 O O . LEU A 1 93 ? 13.047 0.528 0.909 1 98.44 93 LEU A O 1
ATOM 756 N N . LEU A 1 94 ? 13.281 -1.55 0.124 1 98.25 94 LEU A N 1
ATOM 757 C CA . LEU A 1 94 ? 13.148 -2.156 1.444 1 98.25 94 LEU A CA 1
ATOM 758 C C . LEU A 1 94 ? 14.281 -1.711 2.365 1 98.25 94 LEU A C 1
ATOM 760 O O . LEU A 1 94 ? 14.055 -1.423 3.541 1 98.25 94 LEU A O 1
ATOM 764 N N . GLU A 1 95 ? 15.453 -1.71 1.828 1 97.81 95 GLU A N 1
ATOM 765 C CA . GLU A 1 95 ? 16.609 -1.246 2.592 1 97.81 95 GLU A CA 1
ATOM 766 C C . GLU A 1 95 ? 16.422 0.195 3.055 1 97.81 95 GLU A C 1
ATOM 768 O O . GLU A 1 95 ? 16.688 0.521 4.215 1 97.81 95 GLU A O 1
ATOM 773 N N . LEU A 1 96 ? 15.984 1.025 2.195 1 98.19 96 LEU A N 1
ATOM 774 C CA . LEU A 1 96 ? 15.734 2.426 2.521 1 98.19 96 LEU A CA 1
ATOM 775 C C . LEU A 1 96 ? 14.617 2.555 3.551 1 98.19 96 LEU A C 1
ATOM 777 O O . LEU A 1 96 ? 14.727 3.348 4.492 1 98.19 96 LEU A O 1
ATOM 781 N N . ALA A 1 97 ? 13.531 1.788 3.344 1 98.19 97 ALA A N 1
ATOM 782 C CA . ALA A 1 97 ? 12.414 1.816 4.289 1 98.19 97 ALA A CA 1
ATOM 783 C C . ALA A 1 97 ? 12.875 1.432 5.691 1 98.19 97 ALA A C 1
ATOM 785 O O . ALA A 1 97 ? 12.438 2.027 6.68 1 98.19 97 ALA A O 1
ATOM 786 N N . ASP A 1 98 ? 13.727 0.439 5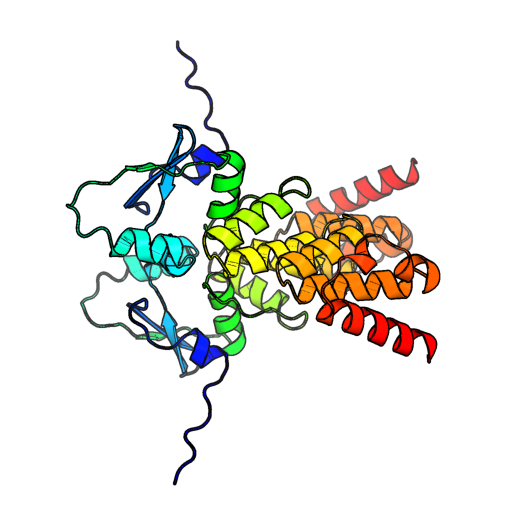.738 1 96.88 98 ASP A N 1
ATOM 787 C CA . ASP A 1 98 ? 14.289 -0.005 7.012 1 96.88 98 ASP A CA 1
ATOM 788 C C . ASP A 1 98 ? 15.125 1.094 7.656 1 96.88 98 ASP A C 1
ATOM 790 O O . ASP A 1 98 ? 15.016 1.346 8.859 1 96.88 98 ASP A O 1
ATOM 794 N N . ARG A 1 99 ? 15.898 1.768 6.895 1 96.19 99 ARG A N 1
ATOM 795 C CA . ARG A 1 99 ? 16.766 2.838 7.367 1 96.19 99 ARG A CA 1
ATOM 796 C C . ARG A 1 99 ? 15.953 4.023 7.875 1 96.19 99 ARG A C 1
ATOM 798 O O . ARG A 1 99 ? 16.312 4.645 8.883 1 96.19 99 ARG A O 1
ATOM 805 N N . LEU A 1 100 ? 14.914 4.312 7.18 1 96.75 100 LEU A N 1
ATOM 806 C CA . LEU A 1 100 ? 14.117 5.492 7.492 1 96.75 100 LEU A CA 1
ATOM 807 C C . LEU A 1 100 ? 12.992 5.152 8.461 1 96.75 100 LEU A C 1
ATOM 809 O O . LEU A 1 100 ? 12.156 6.004 8.773 1 96.75 100 LEU A O 1
ATOM 813 N N . LEU A 1 101 ? 12.945 3.914 8.914 1 96.69 101 LEU A N 1
ATOM 814 C CA . LEU A 1 101 ? 11.969 3.439 9.883 1 96.69 101 LEU A CA 1
ATOM 815 C C . LEU A 1 101 ? 10.547 3.682 9.383 1 96.69 101 LEU A C 1
ATOM 817 O O . LEU A 1 101 ? 9.719 4.25 10.102 1 96.69 101 LEU A O 1
ATOM 821 N N . MET A 1 102 ? 10.312 3.225 8.156 1 97.31 102 MET A N 1
ATOM 822 C CA . MET A 1 102 ? 9 3.33 7.535 1 97.31 102 MET A CA 1
ATOM 823 C C . MET A 1 102 ? 8.305 1.971 7.488 1 97.31 102 MET A C 1
ATOM 825 O O . MET A 1 102 ? 8.281 1.32 6.441 1 97.31 102 MET A O 1
ATOM 829 N N . THR A 1 103 ? 7.609 1.675 8.492 1 94.94 103 THR A N 1
ATOM 830 C CA . THR A 1 103 ? 7.02 0.35 8.648 1 94.94 103 THR A CA 1
ATOM 831 C C . THR A 1 103 ? 5.91 0.126 7.629 1 94.94 103 THR A C 1
ATOM 833 O O . THR A 1 103 ? 5.801 -0.958 7.051 1 94.94 103 THR A O 1
ATOM 836 N N . SER A 1 104 ? 5.141 1.102 7.41 1 95 104 SER A N 1
ATOM 837 C CA . SER A 1 104 ? 4.035 0.973 6.469 1 95 104 SER A CA 1
ATOM 838 C C . SER A 1 104 ? 4.539 0.691 5.059 1 95 104 SER A C 1
ATOM 840 O O . SER A 1 104 ? 3.941 -0.097 4.324 1 95 104 SER A O 1
ATOM 842 N N . VAL A 1 105 ? 5.617 1.291 4.691 1 97.06 105 VAL A N 1
ATOM 843 C CA . VAL A 1 105 ? 6.184 1.111 3.359 1 97.06 105 VAL A CA 1
ATOM 844 C C . VAL A 1 105 ? 6.773 -0.291 3.232 1 97.06 105 VAL A C 1
ATOM 846 O O . VAL A 1 105 ? 6.637 -0.938 2.191 1 97.06 105 VAL A O 1
ATOM 849 N N . LYS A 1 106 ? 7.383 -0.745 4.277 1 96.25 106 LYS A N 1
ATOM 850 C CA . LYS A 1 106 ? 7.895 -2.111 4.266 1 96.25 106 LYS A CA 1
ATOM 851 C C . LYS A 1 106 ? 6.777 -3.115 4.004 1 96.25 106 LYS A C 1
ATOM 853 O O . LYS A 1 106 ? 6.953 -4.059 3.229 1 96.25 106 LYS A O 1
ATOM 858 N N . GLN A 1 107 ? 5.727 -2.871 4.637 1 93.38 107 GLN A N 1
ATOM 859 C CA . GLN A 1 107 ? 4.582 -3.76 4.465 1 93.38 107 GLN A CA 1
ATOM 860 C C . GLN A 1 107 ? 4.066 -3.717 3.029 1 93.38 107 GLN A C 1
ATOM 862 O O . GLN A 1 107 ? 3.734 -4.754 2.453 1 93.38 107 GLN A O 1
ATOM 867 N N . GLN A 1 108 ? 3.951 -2.566 2.514 1 93.56 108 GLN A N 1
ATOM 868 C CA . GLN A 1 108 ? 3.498 -2.416 1.136 1 93.56 108 GLN A CA 1
ATOM 869 C C . GLN A 1 108 ? 4.445 -3.119 0.167 1 93.56 108 GLN A C 1
ATOM 871 O O . GLN A 1 108 ? 4 -3.807 -0.755 1 93.56 108 GLN A O 1
ATOM 876 N N . LEU A 1 109 ? 5.699 -2.969 0.356 1 95.88 109 LEU A N 1
ATOM 877 C CA . LEU A 1 109 ? 6.695 -3.604 -0.498 1 95.88 109 LEU A CA 1
ATOM 878 C C . LEU A 1 109 ? 6.625 -5.121 -0.382 1 95.88 109 LEU A C 1
ATOM 880 O O . LEU A 1 109 ? 6.859 -5.836 -1.36 1 95.88 109 LEU A O 1
ATOM 884 N N . GLU A 1 110 ? 6.332 -5.52 0.849 1 94.44 110 GLU A N 1
ATOM 885 C CA . GLU A 1 110 ? 6.125 -6.949 1.059 1 94.44 110 GLU A CA 1
ATOM 886 C C . GLU A 1 110 ? 5.02 -7.488 0.153 1 94.44 110 GLU A C 1
ATOM 888 O O . GLU A 1 110 ? 5.199 -8.508 -0.519 1 94.44 110 GLU A O 1
ATOM 893 N N . TRP A 1 111 ? 3.928 -6.781 0.114 1 90 111 TRP A N 1
ATOM 894 C CA . TRP A 1 111 ? 2.793 -7.191 -0.709 1 90 111 TRP A CA 1
ATOM 895 C C . TRP A 1 111 ? 3.15 -7.137 -2.191 1 90 111 TRP A C 1
ATOM 897 O O . TRP A 1 111 ? 2.771 -8.023 -2.959 1 90 111 TRP A O 1
ATOM 907 N N . PHE A 1 112 ? 3.842 -6.203 -2.578 1 93.88 112 PHE A N 1
ATOM 908 C CA . PHE A 1 112 ? 4.297 -6.078 -3.957 1 93.88 112 PHE A CA 1
ATOM 909 C C . PHE A 1 112 ? 5.188 -7.25 -4.344 1 93.88 112 PHE A C 1
ATOM 911 O O . PHE A 1 112 ? 4.992 -7.867 -5.391 1 93.88 112 PHE A O 1
ATOM 918 N N . LEU A 1 113 ? 6.09 -7.57 -3.535 1 95.44 113 LEU A N 1
ATOM 919 C CA . LEU A 1 113 ? 7.059 -8.625 -3.822 1 95.44 113 LEU A CA 1
ATOM 920 C C . LEU A 1 113 ? 6.363 -9.969 -3.99 1 95.44 113 LEU A C 1
ATOM 922 O O . LEU A 1 113 ? 6.789 -10.797 -4.805 1 95.44 113 LEU A O 1
ATOM 926 N N . ILE A 1 114 ? 5.312 -10.172 -3.254 1 93.38 114 ILE A N 1
ATOM 927 C CA . ILE A 1 114 ? 4.562 -11.422 -3.344 1 93.38 114 ILE A CA 1
ATOM 928 C C . ILE A 1 114 ? 4.008 -11.594 -4.758 1 93.38 114 ILE A C 1
ATOM 930 O O . ILE A 1 114 ? 3.924 -12.711 -5.266 1 93.38 114 ILE A O 1
ATOM 934 N N . THR A 1 115 ? 3.742 -10.492 -5.402 1 88.69 115 THR A N 1
ATOM 935 C CA . THR A 1 115 ? 3.104 -10.547 -6.715 1 88.69 115 THR A CA 1
ATOM 936 C C . THR A 1 115 ? 4.145 -10.719 -7.816 1 88.69 115 THR A C 1
ATOM 938 O O . THR A 1 115 ? 3.795 -10.961 -8.977 1 88.69 115 THR A O 1
ATOM 941 N N . THR A 1 116 ? 5.379 -10.594 -7.52 1 90.81 116 THR A N 1
ATOM 942 C CA . THR A 1 116 ? 6.438 -10.633 -8.523 1 90.81 116 THR A CA 1
ATOM 943 C C . THR A 1 116 ? 6.828 -12.07 -8.844 1 90.81 116 THR A C 1
ATOM 945 O O . THR A 1 116 ? 6.391 -13 -8.164 1 90.81 116 THR A O 1
ATOM 948 N N . ASN A 1 117 ? 7.621 -12.195 -9.859 1 89.75 117 ASN A N 1
ATOM 949 C CA . ASN A 1 117 ? 8.07 -13.516 -10.289 1 89.75 117 ASN A CA 1
ATOM 950 C C . ASN A 1 117 ? 9.5 -13.805 -9.836 1 89.75 117 ASN A C 1
ATOM 952 O O . ASN A 1 117 ? 10.133 -14.734 -10.328 1 89.75 117 ASN A O 1
ATOM 956 N N . ILE A 1 118 ? 9.953 -13.016 -8.93 1 93.94 118 ILE A N 1
ATOM 957 C CA . ILE A 1 118 ? 11.273 -13.32 -8.406 1 93.94 118 ILE A CA 1
ATOM 958 C C . ILE A 1 118 ? 11.273 -14.703 -7.762 1 93.94 118 ILE A C 1
ATOM 960 O O . ILE A 1 118 ? 10.219 -15.195 -7.34 1 93.94 118 ILE A O 1
ATOM 964 N N . SER A 1 119 ? 12.438 -15.375 -7.727 1 93.69 119 SER A N 1
ATOM 965 C CA . SER A 1 119 ? 12.516 -16.766 -7.293 1 93.69 119 SER A CA 1
ATOM 966 C C . SER A 1 119 ? 12.07 -16.922 -5.844 1 93.69 119 SER A C 1
ATOM 968 O O . SER A 1 119 ? 12.211 -15.992 -5.043 1 93.69 119 SER A O 1
ATOM 970 N N . ARG A 1 120 ? 11.555 -18.062 -5.57 1 93.56 120 ARG A N 1
ATOM 971 C CA . ARG A 1 120 ? 11.117 -18.391 -4.215 1 93.56 120 ARG A CA 1
ATOM 972 C C . ARG A 1 120 ? 12.281 -18.297 -3.23 1 93.56 120 ARG A C 1
ATOM 974 O O . ARG A 1 120 ? 12.094 -17.891 -2.08 1 93.56 120 ARG A O 1
ATOM 981 N N . PHE A 1 121 ? 13.5 -18.609 -3.641 1 93 121 PHE A N 1
ATOM 982 C CA . PHE A 1 121 ? 14.648 -18.531 -2.752 1 93 121 PHE A CA 1
ATOM 983 C C . PHE A 1 121 ? 15.055 -17.078 -2.52 1 93 121 PHE A C 1
ATOM 985 O O . PHE A 1 121 ? 15.477 -16.719 -1.417 1 93 121 PHE A O 1
ATOM 992 N N . THR A 1 122 ? 14.977 -16.312 -3.562 1 96.25 122 THR A N 1
ATOM 993 C CA . THR A 1 122 ? 15.242 -14.883 -3.4 1 96.25 122 THR A CA 1
ATOM 994 C C . THR A 1 122 ? 14.219 -14.25 -2.457 1 96.25 122 THR A C 1
ATOM 996 O O . THR A 1 122 ? 14.586 -13.461 -1.582 1 96.25 122 THR A O 1
ATOM 999 N N . LYS A 1 123 ? 12.945 -14.625 -2.596 1 97.06 123 LYS A N 1
ATOM 1000 C CA . LYS A 1 123 ? 11.898 -14.148 -1.696 1 97.06 123 LYS A CA 1
ATOM 1001 C C . LYS A 1 123 ? 12.18 -14.57 -0.256 1 97.06 123 LYS A C 1
ATOM 1003 O O . LYS A 1 123 ? 12 -13.781 0.672 1 97.06 123 LYS A O 1
ATOM 1008 N N . LEU A 1 124 ? 12.625 -15.805 -0.107 1 95.75 124 LEU A N 1
ATOM 1009 C CA . LEU A 1 124 ? 12.953 -16.328 1.216 1 95.75 124 LEU A CA 1
ATOM 1010 C C . LEU A 1 124 ? 14.062 -15.516 1.869 1 95.75 124 LEU A C 1
ATOM 1012 O O . LEU A 1 124 ? 13.953 -15.133 3.037 1 95.75 124 LEU A O 1
ATOM 1016 N N . ARG A 1 125 ? 15.047 -15.227 1.128 1 96.56 125 ARG A N 1
ATOM 1017 C CA . ARG A 1 125 ? 16.172 -14.453 1.635 1 96.56 125 ARG A CA 1
ATOM 1018 C C . ARG A 1 125 ? 15.734 -13.047 2.02 1 96.56 125 ARG A C 1
ATOM 1020 O O . ARG A 1 125 ? 16.078 -12.555 3.098 1 96.56 125 ARG A O 1
ATOM 1027 N N . ILE A 1 126 ? 15.039 -12.422 1.133 1 97.69 126 ILE A N 1
ATOM 1028 C CA . ILE A 1 126 ? 14.578 -11.055 1.36 1 97.69 126 ILE A CA 1
ATOM 1029 C C . ILE A 1 126 ? 13.688 -11.008 2.596 1 97.69 126 ILE A C 1
ATOM 1031 O O . ILE A 1 126 ? 13.828 -10.117 3.441 1 97.69 126 ILE A O 1
ATOM 1035 N N . ALA A 1 127 ? 12.75 -11.945 2.703 1 97.31 127 ALA A N 1
ATOM 1036 C CA . ALA A 1 127 ? 11.828 -12.016 3.828 1 97.31 127 ALA A CA 1
ATOM 1037 C C . ALA A 1 127 ? 12.578 -12.156 5.148 1 97.31 127 ALA A C 1
ATOM 1039 O O . ALA A 1 127 ? 12.234 -11.492 6.133 1 97.31 127 ALA A O 1
ATOM 1040 N N . ASP A 1 128 ? 13.555 -13 5.148 1 95.44 128 ASP A N 1
ATOM 1041 C CA . ASP A 1 128 ? 14.359 -13.227 6.344 1 95.44 128 ASP A CA 1
ATOM 1042 C C . ASP A 1 128 ? 15.141 -11.969 6.723 1 95.44 128 ASP A C 1
ATOM 1044 O O . ASP A 1 128 ? 15.148 -11.555 7.887 1 95.44 128 ASP A O 1
ATOM 1048 N N . LYS A 1 129 ? 15.75 -11.391 5.742 1 96.25 129 LYS A N 1
ATOM 1049 C CA . LYS A 1 129 ? 16.625 -10.242 5.957 1 96.25 129 LYS A CA 1
ATOM 1050 C C . LYS A 1 129 ? 15.844 -9.062 6.535 1 96.25 129 LYS A C 1
ATOM 1052 O O . LYS A 1 129 ? 16.328 -8.375 7.434 1 96.25 129 LYS A O 1
ATOM 1057 N N . TYR A 1 130 ? 14.617 -8.844 6.035 1 96.75 130 TYR A N 1
ATOM 1058 C CA . TYR A 1 130 ? 13.883 -7.641 6.402 1 96.75 130 TYR A CA 1
ATOM 1059 C C . TYR A 1 130 ? 12.703 -7.977 7.301 1 96.75 130 TYR A C 1
ATOM 1061 O O . TYR A 1 130 ? 11.828 -7.133 7.531 1 96.75 130 TYR A O 1
ATOM 1069 N N . GLN A 1 131 ? 12.586 -9.18 7.75 1 95.12 131 GLN A N 1
ATOM 1070 C CA . GLN A 1 131 ? 11.562 -9.625 8.68 1 95.12 131 GLN A CA 1
ATOM 1071 C C . GLN A 1 131 ? 10.164 -9.383 8.117 1 95.12 131 GLN A C 1
ATOM 1073 O O . GLN A 1 131 ? 9.32 -8.766 8.773 1 95.12 131 GLN A O 1
ATOM 1078 N N . LEU A 1 132 ? 9.945 -9.906 6.977 1 96.31 132 LEU A N 1
ATOM 1079 C CA . LEU A 1 132 ? 8.656 -9.805 6.297 1 96.31 132 LEU A CA 1
ATOM 1080 C C . LEU A 1 132 ? 7.883 -11.117 6.402 1 96.31 132 LEU A C 1
ATOM 1082 O O . LEU A 1 132 ? 8.109 -12.039 5.621 1 96.31 132 LEU A O 1
ATOM 1086 N N . ASP A 1 133 ? 6.895 -11.172 7.227 1 94.06 133 ASP A N 1
ATOM 1087 C CA . ASP A 1 133 ? 6.262 -12.422 7.621 1 94.06 133 ASP A CA 1
ATOM 1088 C C . ASP A 1 133 ? 5.422 -13 6.48 1 94.06 133 ASP A C 1
ATOM 1090 O O . ASP A 1 133 ? 5.445 -14.211 6.234 1 94.06 133 ASP A O 1
ATOM 1094 N N . ASP A 1 134 ? 4.684 -12.18 5.848 1 92.12 134 ASP A N 1
ATOM 1095 C CA . ASP A 1 134 ? 3.832 -12.672 4.766 1 92.12 134 ASP A CA 1
ATOM 1096 C C . ASP A 1 134 ? 4.668 -13.188 3.6 1 92.12 134 ASP A C 1
ATOM 1098 O O . ASP A 1 134 ? 4.328 -14.203 2.988 1 92.12 134 ASP A O 1
ATOM 1102 N N . LEU A 1 135 ? 5.684 -12.477 3.264 1 95.69 135 LEU A N 1
ATOM 1103 C CA . LEU A 1 135 ? 6.566 -12.906 2.186 1 95.69 135 LEU A CA 1
ATOM 1104 C C . LEU A 1 135 ? 7.258 -14.219 2.543 1 95.69 135 LEU A C 1
ATOM 1106 O O . LEU A 1 135 ? 7.449 -15.078 1.682 1 95.69 135 LEU A O 1
ATOM 1110 N N . LEU A 1 136 ? 7.621 -14.336 3.812 1 95.5 136 LEU A N 1
ATOM 1111 C CA . LEU A 1 136 ? 8.242 -15.562 4.305 1 95.5 136 LEU A CA 1
ATOM 1112 C C . LEU A 1 136 ? 7.305 -16.75 4.121 1 95.5 136 LEU A C 1
ATOM 1114 O O . LEU A 1 136 ? 7.711 -17.781 3.586 1 95.5 136 LEU A O 1
ATOM 1118 N N . GLN A 1 137 ? 6.141 -16.562 4.531 1 93.56 137 GLN A N 1
ATOM 1119 C CA . GLN A 1 137 ? 5.16 -17.641 4.406 1 93.56 137 GLN A CA 1
ATOM 1120 C C . GLN A 1 137 ? 4.934 -18 2.941 1 93.56 137 GLN A C 1
ATOM 1122 O O . GLN A 1 137 ? 4.852 -19.188 2.594 1 93.56 137 GLN A O 1
ATOM 1127 N N . ASN A 1 138 ? 4.742 -17.016 2.111 1 93.31 138 ASN A N 1
ATOM 1128 C CA . ASN A 1 138 ? 4.566 -17.234 0.68 1 93.31 138 ASN A CA 1
ATOM 1129 C C . ASN A 1 138 ? 5.723 -18.031 0.087 1 93.31 138 ASN A C 1
ATOM 1131 O O . ASN A 1 138 ? 5.508 -18.969 -0.684 1 93.31 138 ASN A O 1
ATOM 1135 N N . ALA A 1 139 ? 6.957 -17.625 0.43 1 94.94 139 ALA A N 1
ATOM 1136 C CA . ALA A 1 139 ? 8.148 -18.297 -0.073 1 94.94 139 ALA A CA 1
ATOM 1137 C C . ALA A 1 139 ? 8.219 -19.75 0.413 1 94.94 139 ALA A C 1
ATOM 1139 O O . ALA A 1 139 ? 8.492 -20.656 -0.369 1 94.94 139 ALA A O 1
ATOM 1140 N N . ILE A 1 140 ? 7.926 -19.953 1.642 1 93.5 140 ILE A N 1
ATOM 1141 C CA . ILE A 1 140 ? 7.965 -21.281 2.24 1 93.5 140 ILE A CA 1
ATOM 1142 C C . ILE A 1 140 ? 6.953 -22.188 1.55 1 93.5 140 ILE A C 1
ATOM 1144 O O . ILE A 1 140 ? 7.277 -23.312 1.163 1 93.5 140 ILE A O 1
ATOM 1148 N N . ASP A 1 141 ? 5.828 -21.719 1.377 1 91.56 141 ASP A N 1
ATOM 1149 C CA . ASP A 1 141 ? 4.777 -22.5 0.731 1 91.56 141 ASP A CA 1
ATOM 1150 C C . ASP A 1 141 ? 5.203 -22.953 -0.667 1 91.56 141 ASP A C 1
ATOM 1152 O O . ASP A 1 141 ? 4.973 -24.094 -1.059 1 91.56 141 ASP A O 1
ATOM 1156 N N . ARG A 1 142 ? 5.762 -22.125 -1.345 1 91.81 142 ARG A N 1
ATOM 1157 C CA . ARG A 1 142 ? 6.168 -22.422 -2.715 1 91.81 142 ARG A CA 1
ATOM 1158 C C . ARG A 1 142 ? 7.336 -23.406 -2.738 1 91.81 142 ARG A C 1
ATOM 1160 O O . ARG A 1 142 ? 7.402 -24.281 -3.602 1 91.81 142 ARG A O 1
ATOM 1167 N N . ILE A 1 143 ? 8.219 -23.219 -1.858 1 91.06 143 ILE A N 1
ATOM 1168 C CA . ILE A 1 143 ? 9.398 -24.062 -1.79 1 91.06 143 ILE A CA 1
ATOM 1169 C C . ILE A 1 143 ? 8.984 -25.484 -1.42 1 91.06 143 ILE A C 1
ATOM 1171 O O . ILE A 1 143 ? 9.414 -26.453 -2.062 1 91.06 143 ILE A O 1
ATOM 1175 N N . VAL A 1 144 ? 8.148 -25.594 -0.479 1 88.75 144 VAL A N 1
ATOM 1176 C CA . VAL A 1 144 ? 7.727 -26.891 0.016 1 88.75 144 VAL A CA 1
ATOM 1177 C C . VAL A 1 144 ? 6.949 -27.641 -1.069 1 88.75 144 VAL A C 1
ATOM 1179 O O . VAL A 1 144 ? 7.039 -28.859 -1.183 1 88.75 144 VAL A O 1
ATOM 1182 N N . LYS A 1 145 ? 6.305 -26.938 -1.854 1 89 145 LYS A N 1
ATOM 1183 C CA . LYS A 1 145 ? 5.48 -27.547 -2.898 1 89 145 LYS A CA 1
ATOM 1184 C C . LYS A 1 145 ? 6.328 -27.984 -4.082 1 89 145 LYS A C 1
ATOM 1186 O O . LYS A 1 145 ? 5.977 -28.938 -4.777 1 89 145 LYS A O 1
ATOM 1191 N N . SER A 1 146 ? 7.426 -27.375 -4.246 1 87.19 146 SER A N 1
ATOM 1192 C CA . SER A 1 146 ? 8.102 -27.547 -5.523 1 87.19 146 SER A CA 1
ATOM 1193 C C . SER A 1 146 ? 9.461 -28.219 -5.344 1 87.19 146 SER A C 1
ATOM 1195 O O . SER A 1 146 ? 10.016 -28.781 -6.289 1 87.19 146 SER A O 1
ATOM 1197 N N . ASP A 1 147 ? 10.008 -28.047 -4.152 1 84.75 147 ASP A N 1
ATOM 1198 C CA . ASP A 1 147 ? 11.391 -28.469 -3.988 1 84.75 147 ASP A CA 1
ATOM 1199 C C . ASP A 1 147 ? 11.492 -29.641 -3.014 1 84.75 147 ASP A C 1
ATOM 1201 O O . ASP A 1 147 ? 10.742 -29.703 -2.037 1 84.75 147 ASP A O 1
ATOM 1205 N N . GLY A 1 148 ? 12.359 -30.5 -3.283 1 81.62 148 GLY A N 1
ATOM 1206 C CA . GLY A 1 148 ? 12.672 -31.578 -2.363 1 81.62 148 GLY A CA 1
ATOM 1207 C C . GLY A 1 148 ? 13.609 -31.156 -1.247 1 81.62 148 GLY A C 1
ATOM 1208 O O . GLY A 1 148 ? 14.344 -30.188 -1.384 1 81.62 148 GLY A O 1
ATOM 1209 N N . PHE A 1 149 ? 13.5 -31.938 -0.169 1 79.38 149 PHE A N 1
ATOM 1210 C CA . PHE A 1 149 ? 14.273 -31.641 1.031 1 79.38 149 PHE A CA 1
ATOM 1211 C C . PHE A 1 149 ? 15.75 -31.453 0.692 1 79.38 149 PHE A C 1
ATOM 1213 O O . PHE A 1 149 ? 16.375 -30.516 1.175 1 79.38 149 PHE A O 1
ATOM 1220 N N . LEU A 1 150 ? 16.266 -32.281 -0.086 1 80.94 150 LEU A N 1
ATOM 1221 C CA . LEU A 1 150 ? 17.703 -32.25 -0.395 1 80.94 150 LEU A CA 1
ATOM 1222 C C . LEU A 1 150 ? 18.062 -30.953 -1.115 1 80.94 150 LEU A C 1
ATOM 1224 O O . LEU A 1 150 ? 19.094 -30.344 -0.824 1 80.94 150 LEU A O 1
ATOM 1228 N N . THR A 1 151 ? 17.281 -30.594 -2.068 1 85.62 151 THR A N 1
ATOM 1229 C CA . THR A 1 151 ? 17.5 -29.344 -2.791 1 85.62 151 THR A CA 1
ATOM 1230 C C . THR A 1 151 ? 17.484 -28.156 -1.835 1 85.62 151 THR A C 1
ATOM 1232 O O . THR A 1 151 ? 18.344 -27.266 -1.918 1 85.62 151 THR A O 1
ATOM 1235 N N . ILE A 1 152 ? 16.609 -28.219 -0.945 1 87 152 ILE A N 1
ATOM 1236 C CA . ILE A 1 152 ? 16.406 -27.125 -0.005 1 87 152 ILE A CA 1
ATOM 1237 C C . ILE A 1 152 ? 17.578 -27.047 0.969 1 87 152 ILE A C 1
ATOM 1239 O O . ILE A 1 152 ? 18.188 -25.984 1.151 1 87 152 ILE A O 1
ATOM 1243 N N . SER A 1 153 ? 17.922 -28.172 1.49 1 83.62 153 SER A N 1
ATOM 1244 C CA . SER A 1 153 ? 18.922 -28.219 2.547 1 83.62 153 SER A CA 1
ATOM 1245 C C . SER A 1 153 ? 20.312 -27.844 2.012 1 83.62 153 SER A C 1
ATOM 1247 O O . SER A 1 153 ? 21.141 -27.328 2.75 1 83.62 153 SER A O 1
ATOM 1249 N N . ASN A 1 154 ? 20.531 -27.984 0.776 1 85.88 154 ASN A N 1
ATOM 1250 C CA . ASN A 1 154 ? 21.844 -27.719 0.192 1 85.88 154 ASN A CA 1
ATOM 1251 C C . ASN A 1 154 ? 21.906 -26.328 -0.436 1 85.88 154 ASN A C 1
ATOM 1253 O O . ASN A 1 154 ? 22.953 -25.922 -0.937 1 85.88 154 ASN A O 1
ATOM 1257 N N . SER A 1 155 ? 20.875 -25.672 -0.359 1 88 155 SER A N 1
ATOM 1258 C CA . SER A 1 155 ? 20.859 -24.359 -0.97 1 88 155 SER A CA 1
ATOM 1259 C C . SER A 1 155 ? 21.609 -23.344 -0.112 1 88 155 SER A C 1
ATOM 1261 O O . SER A 1 155 ? 21.562 -23.406 1.118 1 88 155 SER A O 1
ATOM 1263 N N . ASN A 1 156 ? 22.281 -22.453 -0.792 1 89.81 156 ASN A N 1
ATOM 1264 C CA . ASN A 1 156 ? 22.953 -21.359 -0.104 1 89.81 156 ASN A CA 1
ATOM 1265 C C . ASN A 1 156 ? 21.969 -20.5 0.687 1 89.81 156 ASN A C 1
ATOM 1267 O O . ASN A 1 156 ? 22.281 -20.031 1.784 1 89.81 156 ASN A O 1
ATOM 1271 N N . THR A 1 157 ? 20.828 -20.422 0.162 1 90.94 157 THR A N 1
ATOM 1272 C CA . THR A 1 157 ? 19.812 -19.609 0.82 1 90.94 157 THR A CA 1
ATOM 1273 C C . THR A 1 157 ? 19.422 -20.234 2.162 1 90.94 157 THR A C 1
ATOM 1275 O O . THR A 1 157 ? 19.391 -19.531 3.182 1 90.94 157 THR A O 1
ATOM 1278 N N . PHE A 1 158 ? 19.25 -21.469 2.145 1 89.25 158 PHE A N 1
ATOM 1279 C CA . PHE A 1 158 ? 18.875 -22.141 3.385 1 89.25 158 PHE A CA 1
ATOM 1280 C C . PHE A 1 158 ? 19.969 -22 4.43 1 89.25 158 PHE A C 1
ATOM 1282 O O . PHE A 1 158 ? 19.703 -21.672 5.59 1 89.25 158 PHE A O 1
ATOM 1289 N N . THR A 1 159 ? 21.156 -22.125 4.023 1 91.12 159 THR A N 1
ATOM 1290 C CA . THR A 1 159 ? 22.297 -22.109 4.938 1 91.12 159 THR A CA 1
ATOM 1291 C C . THR A 1 159 ? 22.422 -20.734 5.602 1 91.12 159 THR A C 1
ATOM 1293 O O . THR A 1 159 ? 22.891 -20.641 6.742 1 91.12 159 THR A O 1
ATOM 1296 N N . ASN A 1 160 ? 21.938 -19.75 4.957 1 92.38 160 ASN A N 1
ATOM 1297 C CA . ASN A 1 160 ? 22.156 -18.391 5.441 1 92.38 160 ASN A CA 1
ATOM 1298 C C . ASN A 1 160 ? 20.906 -17.828 6.133 1 92.38 160 ASN A C 1
ATOM 1300 O O . ASN A 1 160 ? 20.906 -16.688 6.602 1 92.38 160 ASN A O 1
ATOM 1304 N N . LEU A 1 161 ? 19.891 -18.578 6.266 1 91.25 161 LEU A N 1
ATOM 1305 C CA . LEU A 1 161 ? 18.672 -18.172 6.953 1 91.25 161 LEU A CA 1
ATOM 1306 C C . LEU A 1 161 ? 18.906 -18.078 8.453 1 91.25 161 LEU A C 1
ATOM 1308 O O . LEU A 1 161 ? 19.75 -18.781 9.008 1 91.25 161 LEU A O 1
ATOM 1312 N N . SER A 1 162 ? 18.219 -17.172 9.023 1 91.19 162 SER A N 1
ATOM 1313 C CA . SER A 1 162 ? 18.172 -17.203 10.484 1 91.19 162 SER A CA 1
ATOM 1314 C C . SER A 1 162 ? 17.656 -18.547 11 1 91.19 162 SER A C 1
ATOM 1316 O O . SER A 1 162 ? 16.875 -19.203 10.328 1 91.19 162 SER A O 1
ATOM 1318 N N . ASP A 1 163 ? 18.094 -18.875 12.211 1 87.44 163 ASP A N 1
ATOM 1319 C CA . ASP A 1 163 ? 17.688 -20.156 12.797 1 87.44 163 ASP A CA 1
ATOM 1320 C C . ASP A 1 163 ? 16.156 -20.234 12.945 1 87.44 163 ASP A C 1
ATOM 1322 O O . ASP A 1 163 ? 15.562 -21.281 12.703 1 87.44 163 ASP A O 1
ATOM 1326 N N . LYS A 1 164 ? 15.68 -19.141 13.305 1 89.56 164 LYS A N 1
ATOM 1327 C CA . LYS A 1 164 ? 14.234 -19.078 13.453 1 89.56 164 LYS A CA 1
ATOM 1328 C C . LYS A 1 164 ? 13.531 -19.469 12.156 1 89.56 164 LYS A C 1
ATOM 1330 O O . LYS A 1 164 ? 12.602 -20.281 12.172 1 89.56 164 LYS A O 1
ATOM 1335 N N . ASN A 1 165 ? 13.992 -19 11.078 1 88.25 165 ASN A N 1
ATOM 1336 C CA . ASN A 1 165 ? 13.312 -19.234 9.805 1 88.25 165 ASN A CA 1
ATOM 1337 C C . ASN A 1 165 ? 13.703 -20.578 9.203 1 88.25 165 ASN A C 1
ATOM 1339 O O . ASN A 1 165 ? 12.922 -21.172 8.461 1 88.25 165 ASN A O 1
ATOM 1343 N N . LYS A 1 166 ? 14.883 -21.094 9.555 1 87.12 166 LYS A N 1
ATOM 1344 C CA . LYS A 1 166 ? 15.211 -22.484 9.211 1 87.12 166 LYS A CA 1
ATOM 1345 C C . LYS A 1 166 ? 14.203 -23.453 9.828 1 87.12 166 LYS A C 1
ATOM 1347 O O . LYS A 1 166 ? 13.695 -24.344 9.148 1 87.12 166 LYS A O 1
ATOM 1352 N N . VAL A 1 167 ? 13.953 -23.203 11.055 1 85.25 167 VAL A N 1
ATOM 1353 C CA . VAL A 1 167 ? 13.023 -24.062 11.773 1 85.25 167 VAL A CA 1
ATOM 1354 C C . VAL A 1 167 ? 11.641 -24 11.125 1 85.25 167 VAL A C 1
ATOM 1356 O O . VAL A 1 167 ? 11 -25.031 10.891 1 85.25 167 VAL A O 1
ATOM 1359 N N . LYS A 1 168 ? 11.234 -22.797 10.812 1 87 168 LYS A N 1
ATOM 1360 C CA . LYS A 1 168 ? 9.922 -22.625 10.188 1 87 168 LYS A CA 1
ATOM 1361 C C . LYS A 1 168 ? 9.836 -23.391 8.875 1 87 168 LYS A C 1
ATOM 1363 O O . LYS A 1 168 ? 8.844 -24.078 8.617 1 87 168 LYS A O 1
ATOM 1368 N N . LEU A 1 169 ? 10.781 -23.266 8.078 1 89.38 169 LEU A N 1
ATOM 1369 C CA . LEU A 1 169 ? 10.812 -23.938 6.781 1 89.38 169 LEU A CA 1
ATOM 1370 C C . LEU A 1 169 ? 10.82 -25.453 6.957 1 89.38 169 LEU A C 1
ATOM 1372 O O . LEU A 1 169 ? 10.062 -26.156 6.285 1 89.38 169 LEU A O 1
ATOM 1376 N N . LEU A 1 170 ? 11.625 -25.922 7.867 1 84.75 170 LEU A N 1
ATOM 1377 C CA . LEU A 1 170 ? 11.766 -27.359 8.102 1 84.75 170 LEU A CA 1
ATOM 1378 C C . LEU A 1 170 ? 10.469 -27.938 8.656 1 84.75 170 LEU A C 1
ATOM 1380 O O . LEU A 1 170 ? 10.062 -29.047 8.273 1 84.75 170 LEU A O 1
ATOM 1384 N N . MET A 1 171 ? 9.875 -27.172 9.539 1 84 171 MET A N 1
ATOM 1385 C CA . MET A 1 171 ? 8.602 -27.625 10.094 1 84 171 MET A CA 1
ATOM 1386 C C . MET A 1 171 ? 7.547 -27.766 9 1 84 171 MET A C 1
ATOM 1388 O O . MET A 1 171 ? 6.758 -28.703 9.008 1 84 171 MET A O 1
ATOM 1392 N N . HIS A 1 172 ? 7.566 -26.844 8.086 1 85.75 172 HIS A N 1
ATOM 1393 C CA . HIS A 1 172 ? 6.625 -26.922 6.973 1 85.75 172 HIS A CA 1
ATOM 1394 C C . HIS A 1 172 ? 6.938 -28.109 6.059 1 85.75 172 HIS A C 1
ATOM 1396 O O . HIS A 1 172 ? 6.023 -28.766 5.555 1 85.75 172 HIS A O 1
ATOM 1402 N N . LEU A 1 173 ? 8.164 -28.375 5.902 1 81.5 173 LEU A N 1
ATOM 1403 C CA . LEU A 1 173 ? 8.586 -29.516 5.086 1 81.5 173 LEU A CA 1
ATOM 1404 C C . LEU A 1 173 ? 8.164 -30.828 5.723 1 81.5 173 LEU A C 1
ATOM 1406 O O . LEU A 1 173 ? 7.688 -31.734 5.035 1 81.5 173 LEU A O 1
ATOM 1410 N N . LEU A 1 174 ? 8.305 -30.891 6.98 1 81.38 174 LEU A N 1
ATOM 1411 C CA . LEU A 1 174 ? 7.945 -32.094 7.715 1 81.38 174 LEU A CA 1
ATOM 1412 C C . LEU A 1 174 ? 6.441 -32.344 7.684 1 81.38 174 LEU A C 1
ATOM 1414 O O . LEU A 1 174 ? 5.984 -33.469 7.539 1 81.38 174 LEU A O 1
ATOM 1418 N N . ALA A 1 175 ? 5.707 -31.312 7.777 1 78.94 175 ALA A N 1
ATOM 1419 C CA . ALA A 1 175 ? 4.25 -31.406 7.746 1 78.94 175 ALA A CA 1
ATOM 1420 C C . ALA A 1 175 ? 3.758 -31.828 6.367 1 78.94 175 ALA A C 1
ATOM 1422 O O . ALA A 1 175 ? 2.783 -32.594 6.25 1 78.94 175 ALA A O 1
ATOM 1423 N N . ALA A 1 176 ? 4.363 -31.375 5.344 1 76.56 176 ALA A N 1
ATOM 1424 C CA . ALA A 1 176 ? 3.971 -31.688 3.971 1 76.56 176 ALA A CA 1
ATOM 1425 C C . ALA A 1 176 ? 4.281 -33.156 3.627 1 76.56 176 ALA A C 1
ATOM 1427 O O . ALA A 1 176 ? 3.568 -33.781 2.836 1 76.56 176 ALA A O 1
ATOM 1428 N N . ASN A 1 177 ? 5.285 -33.656 4.184 1 68.62 177 ASN A N 1
ATOM 1429 C CA . ASN A 1 177 ? 5.672 -35.031 3.93 1 68.62 177 ASN A CA 1
ATOM 1430 C C . ASN A 1 177 ? 4.773 -36 4.68 1 68.62 177 ASN A C 1
ATOM 1432 O O . ASN A 1 177 ? 4.641 -37.156 4.281 1 68.62 177 ASN A O 1
ATOM 1436 N N . ASN A 1 178 ? 4.199 -35.531 5.762 1 60.94 178 ASN A N 1
ATOM 1437 C CA . ASN A 1 178 ? 3.326 -36.406 6.527 1 60.94 178 ASN A CA 1
ATOM 1438 C C . ASN A 1 178 ? 1.909 -36.406 5.961 1 60.94 178 ASN A C 1
ATOM 1440 O O . ASN A 1 178 ? 1.041 -37.125 6.469 1 60.94 178 ASN A O 1
ATOM 1444 N N . GLN A 1 179 ? 1.558 -35.625 4.91 1 55.84 179 GLN A N 1
ATOM 1445 C CA . GLN A 1 179 ? 0.269 -35.719 4.234 1 55.84 179 GLN A CA 1
ATOM 1446 C C . GLN A 1 179 ? 0.371 -36.625 2.994 1 55.84 179 GLN A C 1
ATOM 1448 O O . GLN A 1 179 ? 1.423 -36.688 2.357 1 55.84 179 GLN A O 1
ATOM 1453 N N . MET B 1 1 ? -14.984 -5.023 40.094 1 39.34 1 MET B N 1
ATOM 1454 C CA . MET B 1 1 ? -13.82 -4.57 39.344 1 39.34 1 MET B 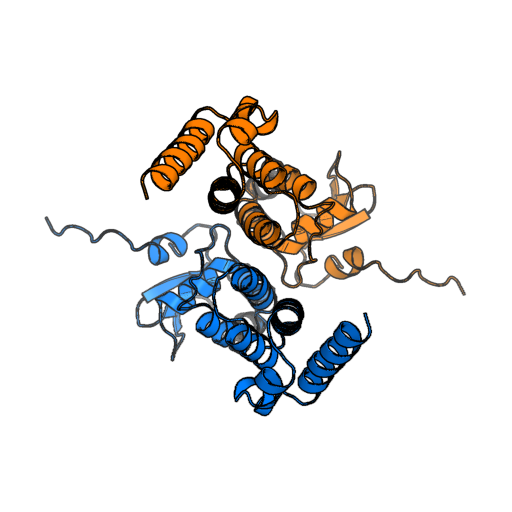CA 1
ATOM 1455 C C . MET B 1 1 ? -14.094 -4.602 37.844 1 39.34 1 MET B C 1
ATOM 1457 O O . MET B 1 1 ? -14.281 -5.672 37.25 1 39.34 1 MET B O 1
ATOM 1461 N N . THR B 1 2 ? -14.875 -3.76 37.281 1 48.78 2 THR B N 1
ATOM 1462 C CA . THR B 1 2 ? -15.438 -3.703 35.938 1 48.78 2 THR B CA 1
ATOM 1463 C C . THR B 1 2 ? -14.344 -3.877 34.875 1 48.78 2 THR B C 1
ATOM 1465 O O . THR B 1 2 ? -13.359 -3.137 34.875 1 48.78 2 THR B O 1
ATOM 1468 N N . GLU B 1 3 ? -14.008 -4.988 34.375 1 47.62 3 GLU B N 1
ATOM 1469 C CA . GLU B 1 3 ? -12.977 -5.406 33.438 1 47.62 3 GLU B CA 1
ATOM 1470 C C . GLU B 1 3 ? -12.961 -4.508 32.188 1 47.62 3 GLU B C 1
ATOM 1472 O O . GLU B 1 3 ? -13.984 -4.324 31.547 1 47.62 3 GLU B O 1
ATOM 1477 N N . THR B 1 4 ? -12.422 -3.406 32.219 1 54.91 4 THR B N 1
ATOM 1478 C CA . THR B 1 4 ? -12.289 -2.518 31.078 1 54.91 4 THR B CA 1
ATOM 1479 C C . THR B 1 4 ? -12.039 -3.318 29.797 1 54.91 4 THR B C 1
ATOM 1481 O O . THR B 1 4 ? -11.023 -4.012 29.672 1 54.91 4 THR B O 1
ATOM 1484 N N . PRO B 1 5 ? -13.039 -3.617 29.016 1 64.81 5 PRO B N 1
ATOM 1485 C CA . PRO B 1 5 ? -12.898 -4.473 27.828 1 64.81 5 PRO B CA 1
ATOM 1486 C C . PRO B 1 5 ? -11.68 -4.109 26.984 1 64.81 5 PRO B C 1
ATOM 1488 O O . PRO B 1 5 ? -11.273 -2.947 26.953 1 64.81 5 PRO B O 1
ATOM 1491 N N . GLU B 1 6 ? -10.812 -5.008 26.734 1 75.25 6 GLU B N 1
ATOM 1492 C CA . GLU B 1 6 ? -9.617 -4.867 25.906 1 75.25 6 GLU B CA 1
ATOM 1493 C C . GLU B 1 6 ? -9.953 -4.207 24.562 1 75.25 6 GLU B C 1
ATOM 1495 O O . GLU B 1 6 ? -10.969 -4.523 23.953 1 75.25 6 GLU B O 1
ATOM 1500 N N . LEU B 1 7 ? -9.359 -3.109 24.266 1 80.69 7 LEU B N 1
ATOM 1501 C CA . LEU B 1 7 ? -9.539 -2.383 23.016 1 80.69 7 LEU B CA 1
ATOM 1502 C C . LEU B 1 7 ? -9.352 -3.309 21.812 1 80.69 7 LEU B C 1
ATOM 1504 O O . LEU B 1 7 ? -8.477 -4.176 21.828 1 80.69 7 LEU B O 1
ATOM 1508 N N . THR B 1 8 ? -10.289 -3.24 20.891 1 90.69 8 THR B N 1
ATOM 1509 C CA . THR B 1 8 ? -10.117 -3.953 19.625 1 90.69 8 THR B CA 1
ATOM 1510 C C . THR B 1 8 ? -8.906 -3.426 18.875 1 90.69 8 THR B C 1
ATOM 1512 O O . THR B 1 8 ? -8.344 -2.389 19.234 1 90.69 8 THR B O 1
ATOM 1515 N N . ILE B 1 9 ? -8.477 -4.129 17.891 1 93.06 9 ILE B N 1
ATOM 1516 C CA . ILE B 1 9 ? -7.34 -3.725 17.062 1 93.06 9 ILE B CA 1
ATOM 1517 C C . ILE B 1 9 ? -7.652 -2.396 16.375 1 93.06 9 ILE B C 1
ATOM 1519 O O . ILE B 1 9 ? -6.777 -1.537 16.25 1 93.06 9 ILE B O 1
ATOM 1523 N N . TYR B 1 10 ? -8.867 -2.129 16.047 1 93.56 10 TYR B N 1
ATOM 1524 C CA . TYR B 1 10 ? -9.281 -0.895 15.383 1 93.56 10 TYR B CA 1
ATOM 1525 C C . TYR B 1 10 ? -9.195 0.291 16.344 1 93.56 10 TYR B C 1
ATOM 1527 O O . TYR B 1 10 ? -8.672 1.349 15.977 1 93.56 10 TYR B O 1
ATOM 1535 N N . GLU B 1 11 ? -9.633 0.044 17.531 1 91 11 GLU B N 1
ATOM 1536 C CA . GLU B 1 11 ? -9.594 1.099 18.547 1 91 11 GLU B CA 1
ATOM 1537 C C . GLU B 1 11 ? -8.156 1.466 18.891 1 91 11 GLU B C 1
ATOM 1539 O O . GLU B 1 11 ? -7.852 2.635 19.141 1 91 11 GLU B O 1
ATOM 1544 N N . LYS B 1 12 ? -7.43 0.453 18.891 1 93.19 12 LYS B N 1
ATOM 1545 C CA . LYS B 1 12 ? -6.016 0.696 19.172 1 93.19 12 LYS B CA 1
ATOM 1546 C C . LYS B 1 12 ? -5.363 1.492 18.047 1 93.19 12 LYS B C 1
ATOM 1548 O O . LYS B 1 12 ? -4.582 2.41 18.312 1 93.19 12 LYS B O 1
ATOM 1553 N N . THR B 1 13 ? -5.703 1.207 16.828 1 94.12 13 THR B N 1
ATOM 1554 C CA . THR B 1 13 ? -5.129 1.845 15.648 1 94.12 13 THR B CA 1
ATOM 1555 C C . THR B 1 13 ? -5.547 3.311 15.57 1 94.12 13 THR B C 1
ATOM 1557 O O . THR B 1 13 ? -4.77 4.156 15.125 1 94.12 13 THR B O 1
ATOM 1560 N N . PHE B 1 14 ? -6.734 3.557 16.047 1 96.56 14 PHE B N 1
ATOM 1561 C CA . PHE B 1 14 ? -7.266 4.906 15.906 1 96.56 14 PHE B CA 1
ATOM 1562 C C . PHE B 1 14 ? -7.5 5.543 17.281 1 96.56 14 PHE B C 1
ATOM 1564 O O . PHE B 1 14 ? -8.484 6.25 17.469 1 96.56 14 PHE B O 1
ATOM 1571 N N . ALA B 1 15 ? -6.637 5.188 18.141 1 95.19 15 ALA B N 1
ATOM 1572 C CA . ALA B 1 15 ? -6.68 5.812 19.469 1 95.19 15 ALA B CA 1
ATOM 1573 C C . ALA B 1 15 ? -6.219 7.266 19.391 1 95.19 15 ALA B C 1
ATOM 1575 O O . ALA B 1 15 ? -5.461 7.645 18.5 1 95.19 15 ALA B O 1
ATOM 1576 N N . LYS B 1 16 ? -6.703 8.039 20.344 1 95 16 LYS B N 1
ATOM 1577 C CA . LYS B 1 16 ? -6.27 9.43 20.422 1 95 16 LYS B CA 1
ATOM 1578 C C . LYS B 1 16 ? -4.77 9.523 20.688 1 95 16 LYS B C 1
ATOM 1580 O O . LYS B 1 16 ? -4.223 8.758 21.484 1 95 16 LYS B O 1
ATOM 1585 N N . SER B 1 17 ? -4.133 10.406 19.953 1 94.12 17 SER B N 1
ATOM 1586 C CA . SER B 1 17 ? -2.713 10.688 20.141 1 94.12 17 SER B CA 1
ATOM 1587 C C . SER B 1 17 ? -2.389 12.141 19.828 1 94.12 17 SER B C 1
ATOM 1589 O O . SER B 1 17 ? -3.281 12.922 19.5 1 94.12 17 SER B O 1
ATOM 1591 N N . ASP B 1 18 ? -1.098 12.547 20.016 1 92.88 18 ASP B N 1
ATOM 1592 C CA . ASP B 1 18 ? -0.656 13.906 19.703 1 92.88 18 ASP B CA 1
ATOM 1593 C C . ASP B 1 18 ? -0.683 14.172 18.203 1 92.88 18 ASP B C 1
ATOM 1595 O O . ASP B 1 18 ? -0.579 15.32 17.766 1 92.88 18 ASP B O 1
ATOM 1599 N N . LYS B 1 19 ? -0.983 13.133 17.422 1 93.38 19 LYS B N 1
ATOM 1600 C CA . LYS B 1 19 ? -0.942 13.281 15.969 1 93.38 19 LYS B CA 1
ATOM 1601 C C . LYS B 1 19 ? -2.35 13.336 15.383 1 93.38 19 LYS B C 1
ATOM 1603 O O . LYS B 1 19 ? -2.518 13.445 14.164 1 93.38 19 LYS B O 1
ATOM 1608 N N . THR B 1 20 ? -3.291 13.211 16.234 1 95.06 20 THR B N 1
ATOM 1609 C CA . THR B 1 20 ? -4.668 13.25 15.766 1 95.06 20 THR B CA 1
ATOM 1610 C C . THR B 1 20 ? -5.309 14.602 16.062 1 95.06 20 THR B C 1
ATOM 1612 O O . THR B 1 20 ? -4.98 15.242 17.062 1 95.06 20 THR B O 1
ATOM 1615 N N . ASN B 1 21 ? -6.227 15.039 15.117 1 93.69 21 ASN B N 1
ATOM 1616 C CA . ASN B 1 21 ? -6.855 16.344 15.336 1 93.69 21 ASN B CA 1
ATOM 1617 C C . ASN B 1 21 ? -8.289 16.359 14.812 1 93.69 21 ASN B C 1
ATOM 1619 O O . ASN B 1 21 ? -8.852 17.438 14.578 1 93.69 21 ASN B O 1
ATOM 1623 N N . ALA B 1 22 ? -8.922 15.266 14.602 1 94.06 22 ALA B N 1
ATOM 1624 C CA . ALA B 1 22 ? -10.328 15.117 14.25 1 94.06 22 ALA B CA 1
ATOM 1625 C C . ALA B 1 22 ? -10.867 13.758 14.703 1 94.06 22 ALA B C 1
ATOM 1627 O O . ALA B 1 22 ? -10.094 12.844 14.984 1 94.06 22 ALA B O 1
ATOM 1628 N N . ILE B 1 23 ? -12.148 13.703 14.797 1 96.06 23 ILE B N 1
ATOM 1629 C CA . ILE B 1 23 ? -12.789 12.453 15.195 1 96.06 23 ILE B CA 1
ATOM 1630 C C . ILE B 1 23 ? -13.883 12.102 14.195 1 96.06 23 ILE B C 1
ATOM 1632 O O . ILE B 1 23 ? -14.773 12.914 13.922 1 96.06 23 ILE B O 1
ATOM 1636 N N . LEU B 1 24 ? -13.789 10.938 13.672 1 96.25 24 LEU B N 1
ATOM 1637 C CA . LEU B 1 24 ? -14.867 10.375 12.867 1 96.25 24 LEU B CA 1
ATOM 1638 C C . LEU B 1 24 ? -15.68 9.375 13.688 1 96.25 24 LEU B C 1
ATOM 1640 O O . LEU B 1 24 ? -15.117 8.578 14.445 1 96.25 24 LEU B O 1
ATOM 1644 N N . VAL B 1 25 ? -16.969 9.484 13.555 1 96.69 25 VAL B N 1
ATOM 1645 C CA . VAL B 1 25 ? -17.844 8.57 14.281 1 96.69 25 VAL B CA 1
ATOM 1646 C C . VAL B 1 25 ? -18.547 7.645 13.297 1 96.69 25 VAL B C 1
ATOM 1648 O O . VAL B 1 25 ? -19.234 8.109 12.383 1 96.69 25 VAL B O 1
ATOM 1651 N N . VAL B 1 26 ? -18.328 6.359 13.477 1 97.12 26 VAL B N 1
ATOM 1652 C CA . VAL B 1 26 ? -18.938 5.336 12.641 1 97.12 26 VAL B CA 1
ATOM 1653 C C . VAL B 1 26 ? -19.688 4.332 13.516 1 97.12 26 VAL B C 1
ATOM 1655 O O . VAL B 1 26 ? -19.094 3.654 14.352 1 97.12 26 VAL B O 1
ATOM 1658 N N . GLN B 1 27 ? -20.922 4.281 13.289 1 97.12 27 GLN B N 1
ATOM 1659 C CA . GLN B 1 27 ? -21.75 3.377 14.07 1 97.12 27 GLN B CA 1
ATOM 1660 C C . GLN B 1 27 ? -21.531 3.58 15.562 1 97.12 27 GLN B C 1
ATOM 1662 O O . GLN B 1 27 ? -21.375 2.611 16.312 1 97.12 27 GLN B O 1
ATOM 1667 N N . GLY B 1 28 ? -21.375 4.77 15.945 1 94.88 28 GLY B N 1
ATOM 1668 C CA . GLY B 1 28 ? -21.281 5.145 17.344 1 94.88 28 GLY B CA 1
ATOM 1669 C C . GLY B 1 28 ? -19.875 4.984 17.906 1 94.88 28 GLY B C 1
ATOM 1670 O O . GLY B 1 28 ? -19.625 5.328 19.062 1 94.88 28 GLY B O 1
ATOM 1671 N N . LYS B 1 29 ? -18.953 4.527 17.141 1 96.25 29 LYS B N 1
ATOM 1672 C CA . LYS B 1 29 ? -17.562 4.34 17.578 1 96.25 29 LYS B CA 1
ATOM 1673 C C . LYS B 1 29 ? -16.656 5.445 17.031 1 96.25 29 LYS B C 1
ATOM 1675 O O . LYS B 1 29 ? -16.828 5.883 15.898 1 96.25 29 LYS B O 1
ATOM 1680 N N . LYS B 1 30 ? -15.703 5.789 17.812 1 96.19 30 LYS B N 1
ATOM 1681 C CA . LYS B 1 30 ? -14.883 6.941 17.484 1 96.19 30 LYS B CA 1
ATOM 1682 C C . LYS B 1 30 ? -13.555 6.508 16.859 1 96.19 30 LYS B C 1
ATOM 1684 O O . LYS B 1 30 ? -12.922 5.562 17.344 1 96.19 30 LYS B O 1
ATOM 1689 N N . LEU B 1 31 ? -13.18 7.156 15.781 1 97.19 31 LEU B N 1
ATOM 1690 C CA . LEU B 1 31 ? -11.875 7.043 15.141 1 97.19 31 LEU B CA 1
ATOM 1691 C C . LEU B 1 31 ? -11.125 8.375 15.195 1 97.19 31 LEU B C 1
ATOM 1693 O O . LEU B 1 31 ? -11.523 9.344 14.547 1 97.19 31 LEU B O 1
ATOM 1697 N N . HIS B 1 32 ? -10.094 8.406 16.016 1 96.75 32 HIS B N 1
ATOM 1698 C CA . HIS B 1 32 ? -9.25 9.594 16.047 1 96.75 32 HIS B CA 1
ATOM 1699 C C . HIS B 1 32 ? -8.305 9.617 14.844 1 96.75 32 HIS B C 1
ATOM 1701 O O . HIS B 1 32 ? -7.527 8.688 14.633 1 96.75 32 HIS B O 1
ATOM 1707 N N . VAL B 1 33 ? -8.391 10.703 14.031 1 96.56 33 VAL B N 1
ATOM 1708 C CA . VAL B 1 33 ? -7.68 10.711 12.758 1 96.56 33 VAL B CA 1
ATOM 1709 C C . VAL B 1 33 ? -6.879 12.008 12.617 1 96.56 33 VAL B C 1
ATOM 1711 O O . VAL B 1 33 ? -7.012 12.914 13.445 1 96.56 33 VAL B O 1
ATOM 1714 N N . ASN B 1 34 ? -5.992 12.031 11.664 1 96.19 34 ASN B N 1
ATOM 1715 C CA . ASN B 1 34 ? -5.238 13.211 11.258 1 96.19 34 ASN B CA 1
ATOM 1716 C C . ASN B 1 34 ? -5.828 13.859 10.016 1 96.19 34 ASN B C 1
ATOM 1718 O O . ASN B 1 34 ? -5.824 13.266 8.938 1 96.19 34 ASN B O 1
ATOM 1722 N N . LYS B 1 35 ? -6.23 15.109 10.117 1 94.38 35 LYS B N 1
ATOM 1723 C CA . LYS B 1 35 ? -6.938 15.781 9.031 1 94.38 35 LYS B CA 1
ATOM 1724 C C . LYS B 1 35 ? -6.043 15.945 7.805 1 94.38 35 LYS B C 1
ATOM 1726 O O . LYS B 1 35 ? -6.496 15.781 6.668 1 94.38 35 LYS B O 1
ATOM 1731 N N . THR B 1 36 ? -4.863 16.281 8.047 1 95.06 36 THR B N 1
ATOM 1732 C CA . THR B 1 36 ? -3.922 16.484 6.953 1 95.06 36 THR B CA 1
ATOM 1733 C C . THR B 1 36 ? -3.713 15.203 6.16 1 95.06 36 THR B C 1
ATOM 1735 O O . THR B 1 36 ? -3.752 15.211 4.926 1 95.06 36 THR B O 1
ATOM 1738 N N . LEU B 1 37 ? -3.52 14.148 6.875 1 96.75 37 LEU B N 1
ATOM 1739 C CA . LEU B 1 37 ? -3.332 12.844 6.254 1 96.75 37 LEU B CA 1
ATOM 1740 C C . LEU B 1 37 ? -4.535 12.469 5.395 1 96.75 37 LEU B C 1
ATOM 1742 O O . LEU B 1 37 ? -4.379 12.086 4.234 1 96.75 37 LEU B O 1
ATOM 1746 N N . LEU B 1 38 ? -5.707 12.641 5.926 1 96.62 38 LEU B N 1
ATOM 1747 C CA . LEU B 1 38 ? -6.922 12.273 5.203 1 96.62 38 LEU B CA 1
ATOM 1748 C C . LEU B 1 38 ? -7.129 13.188 3.994 1 96.62 38 LEU B C 1
ATOM 1750 O O . LEU B 1 38 ? -7.504 12.719 2.916 1 96.62 38 LEU B O 1
ATOM 1754 N N . SER B 1 39 ? -6.844 14.477 4.215 1 95.94 39 SER B N 1
ATOM 1755 C CA . SER B 1 39 ? -7.031 15.445 3.139 1 95.94 39 SER B CA 1
ATOM 1756 C C . SER B 1 39 ? -6.086 15.164 1.976 1 95.94 39 SER B C 1
ATOM 1758 O O . SER B 1 39 ? -6.438 15.391 0.816 1 95.94 39 SER B O 1
ATOM 1760 N N . LEU B 1 40 ? -4.953 14.664 2.244 1 96.69 40 LEU B N 1
ATOM 1761 C CA . LEU B 1 40 ? -3.967 14.359 1.213 1 96.69 40 LEU B CA 1
ATOM 1762 C C . LEU B 1 40 ? -4.391 13.148 0.388 1 96.69 40 LEU B C 1
ATOM 1764 O O . LEU B 1 40 ? -4.18 13.117 -0.826 1 96.69 40 LEU B O 1
ATOM 1768 N N . HIS B 1 41 ? -5.02 12.195 0.999 1 97.69 41 HIS B N 1
ATOM 1769 C CA . HIS B 1 41 ? -5.254 10.906 0.354 1 97.69 41 HIS B CA 1
ATOM 1770 C C . HIS B 1 41 ? -6.691 10.789 -0.134 1 97.69 41 HIS B C 1
ATOM 1772 O O . HIS B 1 41 ? -7.027 9.844 -0.858 1 97.69 41 HIS B O 1
ATOM 1778 N N . SER B 1 42 ? -7.508 11.742 0.204 1 97.69 42 SER B N 1
ATOM 1779 C CA . SER B 1 42 ? -8.922 11.641 -0.131 1 97.69 42 SER B CA 1
ATOM 1780 C C . SER B 1 42 ? -9.5 13.008 -0.492 1 97.69 42 SER B C 1
ATOM 1782 O O . SER B 1 42 ? -9.594 13.891 0.36 1 97.69 42 SER B O 1
ATOM 1784 N N . ASP B 1 43 ? -10.039 13.164 -1.698 1 95.38 43 ASP B N 1
ATOM 1785 C CA . ASP B 1 43 ? -10.688 14.406 -2.107 1 95.38 43 ASP B CA 1
ATOM 1786 C C . ASP B 1 43 ? -11.969 14.648 -1.303 1 95.38 43 ASP B C 1
ATOM 1788 O O . ASP B 1 43 ? -12.328 15.797 -1.039 1 95.38 43 ASP B O 1
ATOM 1792 N N . PHE B 1 44 ? -12.609 13.594 -0.949 1 95.38 44 PHE B N 1
ATOM 1793 C CA . PHE B 1 44 ? -13.797 13.695 -0.104 1 95.38 44 PHE B CA 1
ATOM 1794 C C . PHE B 1 44 ? -13.453 14.359 1.225 1 95.38 44 PHE B C 1
ATOM 1796 O O . PHE B 1 44 ? -14.086 15.344 1.612 1 95.38 44 PHE B O 1
ATOM 1803 N N . PHE B 1 45 ? -12.438 13.898 1.888 1 95.25 45 PHE B N 1
ATOM 1804 C CA . PHE B 1 45 ? -12.055 14.445 3.186 1 95.25 45 PHE B CA 1
ATOM 1805 C C . PHE B 1 45 ? -11.414 15.82 3.025 1 95.25 45 PHE B C 1
ATOM 1807 O O . PHE B 1 45 ? -11.57 16.688 3.887 1 95.25 45 PHE B O 1
ATOM 1814 N N . ASP B 1 46 ? -10.711 15.953 1.909 1 94.88 46 ASP B N 1
ATOM 1815 C CA . ASP B 1 46 ? -10.148 17.266 1.644 1 94.88 46 ASP B CA 1
ATOM 1816 C C . ASP B 1 46 ? -11.242 18.328 1.562 1 94.88 46 ASP B C 1
ATOM 1818 O O . ASP B 1 46 ? -11.125 19.391 2.17 1 94.88 46 ASP B O 1
ATOM 1822 N N . THR B 1 47 ? -12.289 18.078 0.843 1 92.81 47 THR B N 1
ATOM 1823 C CA . THR B 1 47 ? -13.422 19 0.712 1 92.81 47 THR B CA 1
ATOM 1824 C C . THR B 1 47 ? -14.141 19.156 2.047 1 92.81 47 THR B C 1
ATOM 1826 O O . THR B 1 47 ? -14.469 20.281 2.453 1 92.81 47 THR B O 1
ATOM 1829 N N . LEU B 1 48 ? -14.32 18.047 2.744 1 88.81 48 LEU B N 1
ATOM 1830 C CA . LEU B 1 48 ? -15.031 18.016 4.016 1 88.81 48 LEU B CA 1
ATOM 1831 C C . LEU B 1 48 ? -14.336 18.906 5.047 1 88.81 48 LEU B C 1
ATOM 1833 O O . LEU B 1 48 ? -14.984 19.703 5.727 1 88.81 48 LEU B O 1
ATOM 1837 N N . PHE B 1 49 ? -13.031 18.812 5.113 1 89.5 49 PHE B N 1
ATOM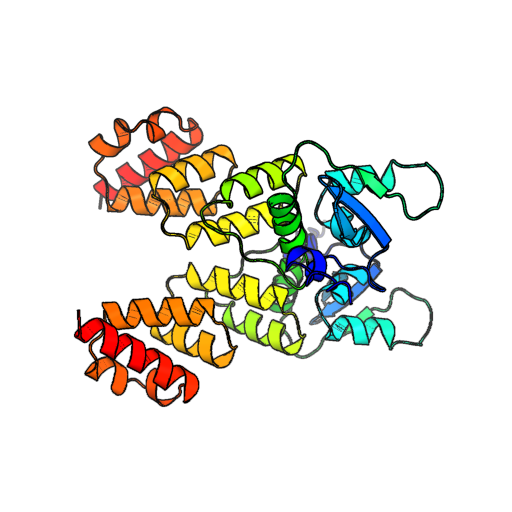 1838 C CA . PHE B 1 49 ? -12.273 19.5 6.148 1 89.5 49 PHE B CA 1
ATOM 1839 C C . PHE B 1 49 ? -12.008 20.953 5.754 1 89.5 49 PHE B C 1
ATOM 1841 O O . PHE B 1 49 ? -11.742 21.797 6.613 1 89.5 49 PHE B O 1
ATOM 1848 N N . ASN B 1 50 ? -12.086 21.266 4.516 1 85.81 50 ASN B N 1
ATOM 1849 C CA . ASN B 1 50 ? -11.828 22.641 4.078 1 85.81 50 ASN B CA 1
ATOM 1850 C C . ASN B 1 50 ? -13.133 23.406 3.84 1 85.81 50 ASN B C 1
ATOM 1852 O O . ASN B 1 50 ? -13.117 24.625 3.654 1 85.81 50 ASN B O 1
ATOM 1856 N N . SER B 1 51 ? -14.211 22.812 3.531 1 76.5 51 SER B N 1
ATOM 1857 C CA . SER B 1 51 ? -15.508 23.484 3.406 1 76.5 51 SER B CA 1
ATOM 1858 C C . SER B 1 51 ? -16.016 23.953 4.762 1 76.5 51 SER B C 1
ATOM 1860 O O . SER B 1 51 ? -16.844 24.875 4.836 1 76.5 51 SER B O 1
ATOM 1862 N N . GLU B 1 52 ? -15.875 23.109 5.648 1 58.03 52 GLU B N 1
ATOM 1863 C CA . GLU B 1 52 ? -16.469 23.406 6.953 1 58.03 52 GLU B CA 1
ATOM 1864 C C . GLU B 1 52 ? -15.945 24.734 7.504 1 58.03 52 GLU B C 1
ATOM 1866 O O . GLU B 1 52 ? -14.797 24.812 7.941 1 58.03 52 GLU B O 1
ATOM 1871 N N . PHE B 1 53 ? -16.219 25.906 6.762 1 48.88 53 PHE B N 1
ATOM 1872 C CA . PHE B 1 53 ? -16.141 27.188 7.461 1 48.88 53 PHE B CA 1
ATOM 1873 C C . PHE B 1 53 ? -16.391 27 8.953 1 48.88 53 PHE B C 1
ATOM 1875 O O . PHE B 1 53 ? -16.5 27.984 9.695 1 48.88 53 PHE B O 1
ATOM 1882 N N . LYS B 1 54 ? -17.406 26.156 9.297 1 48.47 54 LYS B N 1
ATOM 1883 C CA . LYS B 1 54 ? -17.828 26.359 10.68 1 48.47 54 LYS B CA 1
ATOM 1884 C C . LYS B 1 54 ? -16.641 26.281 11.625 1 48.47 54 LYS B C 1
ATOM 1886 O O . LYS B 1 54 ? -15.633 25.625 11.328 1 48.47 54 LYS B O 1
ATOM 1891 N N . GLU B 1 55 ? -16.812 26.734 12.859 1 46.28 55 GLU B N 1
ATOM 1892 C CA . GLU B 1 55 ? -16.047 27.031 14.07 1 46.28 55 GLU B CA 1
ATOM 1893 C C . GLU B 1 55 ? -15.117 25.875 14.438 1 46.28 55 GLU B C 1
ATOM 1895 O O . GLU B 1 55 ? -15.375 24.719 14.078 1 46.28 55 GLU B O 1
ATOM 1900 N N . LYS B 1 56 ? -14.141 26.047 15.336 1 51.59 56 LYS B N 1
ATOM 1901 C CA . LYS B 1 56 ? -12.953 25.734 16.125 1 51.59 56 LYS B CA 1
ATOM 1902 C C . LYS B 1 56 ? -12.914 24.266 16.5 1 51.59 56 LYS B C 1
ATOM 1904 O O . LYS B 1 56 ? -11.844 23.688 16.719 1 51.59 56 LYS B O 1
ATOM 1909 N N . ALA B 1 57 ? -13.961 23.625 17.297 1 50.28 57 ALA B N 1
ATOM 1910 C CA . ALA B 1 57 ? -13.812 22.578 18.297 1 50.28 57 ALA B CA 1
ATOM 1911 C C . ALA B 1 57 ? -13.617 21.219 17.625 1 50.28 57 ALA B C 1
ATOM 1913 O O . ALA B 1 57 ? -14.039 21.016 16.484 1 50.28 57 ALA B O 1
ATOM 1914 N N . ILE B 1 58 ? -12.688 20.469 18.078 1 56 58 ILE B N 1
ATOM 1915 C CA . ILE B 1 58 ? -12.523 19.078 17.688 1 56 58 ILE B CA 1
ATOM 1916 C C . ILE B 1 58 ? -13.875 18.469 17.312 1 56 58 ILE B C 1
ATOM 1918 O O . ILE B 1 58 ? -14.758 18.344 18.156 1 56 58 ILE B O 1
ATOM 1922 N N . GLU B 1 59 ? -14.445 18.703 15.953 1 68.06 59 GLU B N 1
ATOM 1923 C CA . GLU B 1 59 ? -15.742 18.312 15.406 1 68.06 59 GLU B CA 1
ATOM 1924 C C . GLU B 1 59 ? -15.805 16.812 15.148 1 68.06 59 GLU B C 1
ATOM 1926 O O . GLU B 1 59 ? -14.883 16.234 14.578 1 68.06 59 GLU B O 1
ATOM 1931 N N . GLU B 1 60 ? -16.578 16.156 16 1 88.69 60 GLU B N 1
ATOM 1932 C CA . GLU B 1 60 ? -16.969 14.789 15.672 1 88.69 60 GLU B CA 1
ATOM 1933 C C . GLU B 1 60 ? -17.812 14.766 14.398 1 88.69 60 GLU B C 1
ATOM 1935 O O . GLU B 1 60 ? -18.797 15.5 14.273 1 88.69 60 GLU B O 1
ATOM 1940 N N . ILE B 1 61 ? -17.312 14.117 13.43 1 92.69 61 ILE B N 1
ATOM 1941 C CA . ILE B 1 61 ? -18 14.008 12.141 1 92.69 61 ILE B CA 1
ATOM 1942 C C . ILE B 1 61 ? -18.625 12.617 12.008 1 92.69 61 ILE B C 1
ATOM 1944 O O . ILE B 1 61 ? -17.922 11.609 12.102 1 92.69 61 ILE B O 1
ATOM 1948 N N . ASP B 1 62 ? -19.875 12.594 11.758 1 94.06 62 ASP B N 1
ATOM 1949 C CA . ASP B 1 62 ? -20.594 11.328 11.609 1 94.06 62 ASP B CA 1
ATOM 1950 C C . ASP B 1 62 ? -20.453 10.773 10.195 1 94.06 62 ASP B C 1
ATOM 1952 O O . ASP B 1 62 ? -20.734 11.469 9.219 1 94.06 62 ASP B O 1
ATOM 1956 N N . ILE B 1 63 ? -19.969 9.586 10.133 1 95 63 ILE B N 1
ATOM 1957 C CA . ILE B 1 63 ? -19.906 8.859 8.867 1 95 63 ILE B CA 1
ATOM 1958 C C . ILE B 1 63 ? -21 7.801 8.836 1 95 63 ILE B C 1
ATOM 1960 O O . ILE B 1 63 ? -21.016 6.879 9.656 1 95 63 ILE B O 1
ATOM 1964 N N . LYS B 1 64 ? -21.875 7.902 7.867 1 94.31 64 LYS B N 1
ATOM 1965 C CA . LYS B 1 64 ? -23.062 7.059 7.844 1 94.31 64 LYS B CA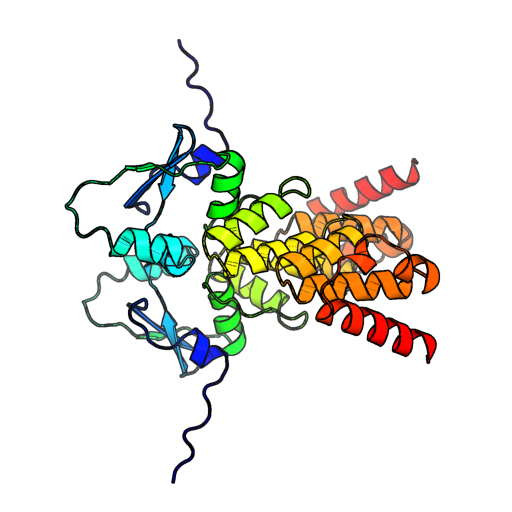 1
ATOM 1966 C C . LYS B 1 64 ? -22.953 5.98 6.77 1 94.31 64 LYS B C 1
ATOM 1968 O O . LYS B 1 64 ? -22.125 6.074 5.871 1 94.31 64 LYS B O 1
ATOM 1973 N N . ASP B 1 65 ? -23.703 4.879 6.91 1 95.12 65 ASP B N 1
ATOM 1974 C CA . ASP B 1 65 ? -23.953 3.846 5.91 1 95.12 65 ASP B CA 1
ATOM 1975 C C . ASP B 1 65 ? -22.688 3.062 5.598 1 95.12 65 ASP B C 1
ATOM 1977 O O . ASP B 1 65 ? -22.422 2.742 4.438 1 95.12 65 ASP B O 1
ATOM 1981 N N . VAL B 1 66 ? -21.828 2.934 6.594 1 96.69 66 VAL B N 1
ATOM 1982 C CA . VAL B 1 66 ? -20.641 2.096 6.445 1 96.69 66 VAL B CA 1
ATOM 1983 C C . VAL B 1 66 ? -20.438 1.254 7.703 1 96.69 66 VAL B C 1
ATOM 1985 O O . VAL B 1 66 ? -20.844 1.655 8.797 1 96.69 66 VAL B O 1
ATOM 1988 N N . LYS B 1 67 ? -19.922 0.099 7.492 1 97.06 67 LYS B N 1
ATOM 1989 C CA . LYS B 1 67 ? -19.531 -0.75 8.617 1 97.06 67 LYS B CA 1
ATOM 1990 C C . LYS B 1 67 ? -18.25 -0.257 9.266 1 97.06 67 LYS B C 1
ATOM 1992 O O . LYS B 1 67 ? -17.281 0.067 8.57 1 97.06 67 LYS B O 1
ATOM 1997 N N . PHE B 1 68 ? -18.203 -0.286 10.562 1 97.69 68 PHE B N 1
ATOM 1998 C CA . PHE B 1 68 ? -17.094 0.243 11.336 1 97.69 68 PHE B CA 1
ATOM 1999 C C . PHE B 1 68 ? -15.789 -0.468 10.977 1 97.69 68 PHE B C 1
ATOM 2001 O O . PHE B 1 68 ? -14.789 0.179 10.664 1 97.69 68 PHE B O 1
ATOM 2008 N N . GLU B 1 69 ? -15.82 -1.778 10.93 1 97.31 69 GLU B N 1
ATOM 2009 C CA . GLU B 1 69 ? -14.609 -2.562 10.711 1 97.31 69 GLU B CA 1
ATOM 2010 C C . GLU B 1 69 ? -14.047 -2.328 9.312 1 97.31 69 GLU B C 1
ATOM 2012 O O . GLU B 1 69 ? -12.836 -2.227 9.141 1 97.31 69 GLU B O 1
ATOM 2017 N N . ASP B 1 70 ? -14.906 -2.176 8.375 1 97.88 70 ASP B N 1
ATOM 2018 C CA . ASP B 1 70 ? -14.461 -1.955 7 1 97.88 70 ASP B CA 1
ATOM 2019 C C . ASP B 1 70 ? -13.883 -0.554 6.832 1 97.88 70 ASP B C 1
ATOM 2021 O O . ASP B 1 70 ? -12.82 -0.385 6.223 1 97.88 70 ASP B O 1
ATOM 2025 N N . PHE B 1 71 ? -14.594 0.375 7.434 1 98.31 71 PHE B N 1
ATOM 2026 C CA . PHE B 1 71 ? -14.156 1.76 7.328 1 98.31 71 PHE B CA 1
ATOM 2027 C C . PHE B 1 71 ? -12.812 1.954 8.023 1 98.31 71 PHE B C 1
ATOM 2029 O O . PHE B 1 71 ? -11.906 2.582 7.469 1 98.31 71 PHE B O 1
ATOM 2036 N N . ALA B 1 72 ? -12.695 1.363 9.172 1 98 72 ALA B N 1
ATOM 2037 C CA . ALA B 1 72 ? -11.453 1.449 9.93 1 98 72 ALA B CA 1
ATOM 2038 C C . ALA B 1 72 ? -10.305 0.774 9.18 1 98 72 ALA B C 1
ATOM 2040 O O . ALA B 1 72 ? -9.195 1.303 9.125 1 98 72 ALA B O 1
ATOM 2041 N N . THR B 1 73 ? -10.578 -0.369 8.594 1 97.94 73 THR B N 1
ATOM 2042 C CA . THR B 1 73 ? -9.562 -1.064 7.809 1 97.94 73 THR B CA 1
ATOM 2043 C C . THR B 1 73 ? -9.125 -0.218 6.617 1 97.94 73 THR B C 1
ATOM 2045 O O . THR B 1 73 ? -7.926 -0.08 6.352 1 97.94 73 THR B O 1
ATOM 2048 N N . LEU B 1 74 ? -10.078 0.371 6.016 1 98.31 74 LEU B N 1
ATOM 2049 C CA . LEU B 1 74 ? -9.781 1.207 4.855 1 98.31 74 LEU B CA 1
ATOM 2050 C C . LEU B 1 74 ? -8.867 2.363 5.242 1 98.31 74 LEU B C 1
ATOM 2052 O O . LEU B 1 74 ? -7.84 2.59 4.602 1 98.31 74 LEU B O 1
ATOM 2056 N N . LEU B 1 75 ? -9.195 3.074 6.316 1 97.88 75 LEU B N 1
ATOM 2057 C CA . LEU B 1 75 ? -8.414 4.23 6.742 1 97.88 75 LEU B CA 1
ATOM 2058 C C . LEU B 1 75 ? -7.02 3.807 7.188 1 97.88 75 LEU B C 1
ATOM 2060 O O . LEU B 1 75 ? -6.051 4.547 6.996 1 97.88 75 LEU B O 1
ATOM 2064 N N . SER B 1 76 ? -6.973 2.654 7.688 1 97.56 76 SER B N 1
ATOM 2065 C CA . SER B 1 76 ? -5.691 2.184 8.195 1 97.56 76 SER B CA 1
ATOM 2066 C C . SER B 1 76 ? -4.676 2.014 7.074 1 97.56 76 SER B C 1
ATOM 2068 O O . SER B 1 76 ? -3.467 2.062 7.309 1 97.56 76 SER B O 1
ATOM 2070 N N . LEU B 1 77 ? -5.078 1.875 5.871 1 96.75 77 LEU B N 1
ATOM 2071 C CA . LEU B 1 77 ? -4.191 1.585 4.746 1 96.75 77 LEU B CA 1
ATOM 2072 C C . LEU B 1 77 ? -3.342 2.801 4.398 1 96.75 77 LEU B C 1
ATOM 2074 O O . LEU B 1 77 ? -2.312 2.674 3.73 1 96.75 77 LEU B O 1
ATOM 2078 N N . ILE B 1 78 ? -3.736 3.939 4.875 1 97.25 78 ILE B N 1
ATOM 2079 C CA . ILE B 1 78 ? -2.9 5.113 4.656 1 97.25 78 ILE B CA 1
ATOM 2080 C C . ILE B 1 78 ? -2.205 5.508 5.957 1 97.25 78 ILE B C 1
ATOM 2082 O O . ILE B 1 78 ? -1.468 6.496 6 1 97.25 78 ILE B O 1
ATOM 2086 N N . HIS B 1 79 ? -2.396 4.758 6.977 1 95.38 79 HIS B N 1
ATOM 2087 C CA . HIS B 1 79 ? -1.783 5.012 8.281 1 95.38 79 HIS B CA 1
ATOM 2088 C C . HIS B 1 79 ? -0.459 4.27 8.414 1 95.38 79 HIS B C 1
ATOM 2090 O O . HIS B 1 79 ? -0.145 3.395 7.605 1 95.38 79 HIS B O 1
ATOM 2096 N N . PRO B 1 80 ? 0.281 4.566 9.391 1 94.25 80 PRO B N 1
ATOM 2097 C CA . PRO B 1 80 ? 1.591 3.943 9.594 1 94.25 80 PRO B CA 1
ATOM 2098 C C . PRO B 1 80 ? 1.49 2.453 9.914 1 94.25 80 PRO B C 1
ATOM 2100 O O . PRO B 1 80 ? 2.457 1.711 9.727 1 94.25 80 PRO B O 1
ATOM 2103 N N . ASN B 1 81 ? 0.425 2.039 10.469 1 90.69 81 ASN B N 1
ATOM 2104 C CA . ASN B 1 81 ? 0.216 0.635 10.805 1 90.69 81 ASN B CA 1
ATOM 2105 C C . ASN B 1 81 ? -1.05 0.085 10.156 1 90.69 81 ASN B C 1
ATOM 2107 O O . ASN B 1 81 ? -2.051 -0.15 10.836 1 90.69 81 ASN B O 1
ATOM 2111 N N . PRO B 1 82 ? -0.896 -0.236 8.938 1 94.44 82 PRO B N 1
ATOM 2112 C CA . PRO B 1 82 ? -2.096 -0.677 8.227 1 94.44 82 PRO B CA 1
ATOM 2113 C C . PRO B 1 82 ? -2.561 -2.066 8.656 1 94.44 82 PRO B C 1
ATOM 2115 O O . PRO B 1 82 ? -1.735 -2.939 8.938 1 94.44 82 PRO B O 1
ATOM 2118 N N . LEU B 1 83 ? -3.84 -2.18 8.688 1 94.25 83 LEU B N 1
ATOM 2119 C CA . LEU B 1 83 ? -4.457 -3.486 8.898 1 94.25 83 LEU B CA 1
ATOM 2120 C C . LEU B 1 83 ? -4.629 -4.223 7.574 1 94.25 83 LEU B C 1
ATOM 2122 O O . LEU B 1 83 ? -5.012 -3.619 6.566 1 94.25 83 LEU B O 1
ATOM 2126 N N . LYS B 1 84 ? -4.289 -5.48 7.609 1 91.25 84 LYS B N 1
ATOM 2127 C CA . LYS B 1 84 ? -4.324 -6.273 6.387 1 91.25 84 LYS B CA 1
ATOM 2128 C C . LYS B 1 84 ? -5.762 -6.562 5.957 1 91.25 84 LYS B C 1
ATOM 2130 O O . LYS B 1 84 ? -6.57 -7.031 6.754 1 91.25 84 LYS B O 1
ATOM 2135 N N . PRO B 1 85 ? -6.035 -6.242 4.727 1 95.44 85 PRO B N 1
ATOM 2136 C CA . PRO B 1 85 ? -7.332 -6.672 4.203 1 95.44 85 PRO B CA 1
ATOM 2137 C C . PRO B 1 85 ? -7.441 -8.188 4.07 1 95.44 85 PRO B C 1
ATOM 2139 O O . PRO B 1 85 ? -6.434 -8.898 4.172 1 95.44 85 PRO B O 1
ATOM 2142 N N . THR B 1 86 ? -8.625 -8.672 3.947 1 94.31 86 THR B N 1
ATOM 2143 C CA . THR B 1 86 ? -8.883 -10.078 3.654 1 94.31 86 THR B CA 1
ATOM 2144 C C . THR B 1 86 ? -9.609 -10.227 2.32 1 94.31 86 THR B C 1
ATOM 2146 O O . THR B 1 86 ? -10.109 -9.25 1.764 1 94.31 86 THR B O 1
ATOM 2149 N N . GLU B 1 87 ? -9.617 -11.453 1.877 1 94.12 87 GLU B N 1
ATOM 2150 C CA . GLU B 1 87 ? -10.359 -11.727 0.648 1 94.12 87 GLU B CA 1
ATOM 2151 C C . GLU B 1 87 ? -11.844 -11.406 0.813 1 94.12 87 GLU B C 1
ATOM 2153 O O . GLU B 1 87 ? -12.516 -11.039 -0.152 1 94.12 87 GLU B O 1
ATOM 2158 N N . PHE B 1 88 ? -12.336 -11.398 2.031 1 94.44 88 PHE B N 1
ATOM 2159 C CA . PHE B 1 88 ? -13.758 -11.25 2.303 1 94.44 88 PHE B CA 1
ATOM 2160 C C . PHE B 1 88 ? -14.164 -9.781 2.301 1 94.44 88 PHE B C 1
ATOM 2162 O O . PHE B 1 88 ? -15.32 -9.453 2.016 1 94.44 88 PHE B O 1
ATOM 2169 N N . ASN B 1 89 ? -13.211 -8.93 2.512 1 96.81 89 ASN B N 1
ATOM 2170 C CA . ASN B 1 89 ? -13.625 -7.535 2.619 1 96.81 89 ASN B CA 1
ATOM 2171 C C . ASN B 1 89 ? -12.945 -6.664 1.568 1 96.81 89 ASN B C 1
ATOM 2173 O O . ASN B 1 89 ? -13.25 -5.477 1.448 1 96.81 89 ASN B O 1
ATOM 2177 N N . ALA B 1 90 ? -12.109 -7.262 0.777 1 97.19 90 ALA B N 1
ATOM 2178 C CA . ALA B 1 90 ? -11.312 -6.504 -0.184 1 97.19 90 ALA B CA 1
ATOM 2179 C C . ALA B 1 90 ? -12.211 -5.723 -1.144 1 97.19 90 ALA B C 1
ATOM 2181 O O . ALA B 1 90 ? -11.969 -4.543 -1.403 1 97.19 90 ALA B O 1
ATOM 2182 N N . GLU B 1 91 ? -13.227 -6.352 -1.677 1 97.19 91 GLU B N 1
ATOM 2183 C CA . GLU B 1 91 ? -14.094 -5.66 -2.631 1 97.19 91 GLU B CA 1
ATOM 2184 C C . GLU B 1 91 ? -14.914 -4.574 -1.944 1 97.19 91 GLU B C 1
ATOM 2186 O O . GLU B 1 91 ? -15.156 -3.512 -2.521 1 97.19 91 GLU B O 1
ATOM 2191 N N . LYS B 1 92 ? -15.336 -4.84 -0.753 1 97.81 92 LYS B N 1
ATOM 2192 C CA . LYS B 1 92 ? -16.047 -3.822 0.02 1 97.81 92 LYS B CA 1
ATOM 2193 C C . LYS B 1 92 ? -15.148 -2.607 0.273 1 97.81 92 LYS B C 1
ATOM 2195 O O . LYS B 1 92 ? -15.609 -1.467 0.192 1 97.81 92 LYS B O 1
ATOM 2200 N N . LEU B 1 93 ? -13.961 -2.867 0.552 1 98.44 93 LEU B N 1
ATOM 2201 C CA . LEU B 1 93 ? -13 -1.786 0.758 1 98.44 93 LEU B CA 1
ATOM 2202 C C . LEU B 1 93 ? -12.781 -0.998 -0.529 1 98.44 93 LEU B C 1
ATOM 2204 O O . LEU B 1 93 ? -12.656 0.229 -0.498 1 98.44 93 LEU B O 1
ATOM 2208 N N . LEU B 1 94 ? -12.734 -1.683 -1.646 1 98.25 94 LEU B N 1
ATOM 2209 C CA . LEU B 1 94 ? -12.602 -1.015 -2.938 1 98.25 94 LEU B CA 1
ATOM 2210 C C . LEU B 1 94 ? -13.789 -0.09 -3.193 1 98.25 94 LEU B C 1
ATOM 2212 O O . LEU B 1 94 ? -13.617 1.024 -3.693 1 98.25 94 LEU B O 1
ATOM 2216 N N . GLU B 1 95 ? -14.938 -0.582 -2.893 1 97.81 95 GLU B N 1
ATOM 2217 C CA . GLU B 1 95 ? -16.141 0.231 -3.033 1 97.81 95 GLU B CA 1
ATOM 2218 C C . GLU B 1 95 ? -16.062 1.496 -2.186 1 97.81 95 GLU B C 1
ATOM 2220 O O . GLU B 1 95 ? -16.375 2.588 -2.658 1 97.81 95 GLU B O 1
ATOM 2225 N N . LEU B 1 96 ? -15.648 1.358 -0.994 1 98.19 96 LEU B N 1
ATOM 2226 C CA . LEU B 1 96 ? -15.5 2.496 -0.093 1 98.19 96 LEU B CA 1
ATOM 2227 C C . LEU B 1 96 ? -14.422 3.453 -0.597 1 98.19 96 LEU B C 1
ATOM 2229 O O . LEU B 1 96 ? -14.609 4.672 -0.561 1 98.19 96 LEU B O 1
ATOM 2233 N N . ALA B 1 97 ? -13.281 2.889 -1.036 1 98.25 97 ALA B N 1
ATOM 2234 C CA . ALA B 1 97 ? -12.203 3.713 -1.567 1 98.25 97 ALA B CA 1
ATOM 2235 C C . ALA B 1 97 ? -12.68 4.547 -2.754 1 98.25 97 ALA B C 1
ATOM 2237 O O . ALA B 1 97 ? -12.305 5.715 -2.891 1 98.25 97 ALA B O 1
ATOM 2238 N N . ASP B 1 98 ? -13.469 3.918 -3.59 1 96.94 98 ASP B N 1
ATOM 2239 C CA . ASP B 1 98 ? -14.031 4.605 -4.75 1 96.94 98 ASP B CA 1
ATOM 2240 C C . ASP B 1 98 ? -14.961 5.734 -4.316 1 96.94 98 ASP B C 1
ATOM 2242 O O . ASP B 1 98 ? -14.906 6.84 -4.863 1 96.94 98 ASP B O 1
ATOM 2246 N N . ARG B 1 99 ? -15.75 5.512 -3.336 1 96.25 99 ARG B N 1
ATOM 2247 C CA . ARG B 1 99 ? -16.703 6.492 -2.816 1 96.25 99 ARG B CA 1
ATOM 2248 C C . ARG B 1 99 ? -15.969 7.672 -2.178 1 96.25 99 ARG B C 1
ATOM 2250 O O . ARG B 1 99 ? -16.391 8.82 -2.326 1 96.25 99 ARG B O 1
ATOM 2257 N N . LEU B 1 100 ? -14.93 7.367 -1.493 1 96.81 100 LEU B N 1
ATOM 2258 C CA . LEU B 1 100 ? -14.227 8.391 -0.733 1 96.81 100 LEU B CA 1
ATOM 2259 C C . LEU B 1 100 ? -13.109 9.016 -1.568 1 96.81 100 LEU B C 1
ATOM 2261 O O . LEU B 1 100 ? -12.344 9.836 -1.07 1 96.81 100 LEU B O 1
ATOM 2265 N N . LEU B 1 101 ? -13 8.594 -2.812 1 96.75 101 LEU B N 1
ATOM 2266 C CA . LEU B 1 101 ? -12.023 9.125 -3.76 1 96.75 101 LEU B CA 1
ATOM 2267 C C . LEU B 1 101 ? -10.602 8.977 -3.219 1 96.75 101 LEU B C 1
ATOM 2269 O O . LEU B 1 101 ? -9.844 9.945 -3.199 1 96.75 101 LEU B O 1
ATOM 2273 N N . MET B 1 102 ? -10.312 7.734 -2.803 1 97.38 102 MET B N 1
ATOM 2274 C CA . MET B 1 102 ? -8.984 7.398 -2.299 1 97.38 102 MET B CA 1
ATOM 2275 C C . MET B 1 102 ? -8.211 6.562 -3.314 1 97.38 102 MET B C 1
ATOM 2277 O O . MET B 1 102 ? -8.109 5.34 -3.172 1 97.38 102 MET B O 1
ATOM 2281 N N . THR B 1 103 ? -7.523 7.215 -4.145 1 95 103 THR B N 1
ATOM 2282 C CA . THR B 1 103 ? -6.863 6.559 -5.266 1 95 103 THR B CA 1
ATOM 2283 C C . THR B 1 103 ? -5.711 5.688 -4.781 1 95 103 THR B C 1
ATOM 2285 O O . THR B 1 103 ? -5.516 4.57 -5.27 1 95 103 THR B O 1
ATOM 2288 N N . SER B 1 104 ? -4.988 6.172 -3.852 1 95.06 104 SER B N 1
ATOM 2289 C CA . SER B 1 104 ? -3.848 5.422 -3.336 1 95.06 104 SER B CA 1
ATOM 2290 C C . SER B 1 104 ? -4.293 4.109 -2.697 1 95.06 104 SER B C 1
ATOM 2292 O O . SER B 1 104 ? -3.625 3.084 -2.85 1 95.06 104 SER B O 1
ATOM 2294 N N . VAL B 1 105 ? -5.391 4.125 -2.037 1 97 105 VAL B N 1
ATOM 2295 C CA . VAL B 1 105 ? -5.898 2.932 -1.367 1 97 105 VAL B CA 1
ATOM 2296 C C . VAL B 1 105 ? -6.398 1.93 -2.406 1 97 105 VAL B C 1
ATOM 2298 O O . VAL B 1 105 ? -6.188 0.723 -2.264 1 97 105 VAL B O 1
ATOM 2301 N N . LYS B 1 106 ? -7.023 2.434 -3.422 1 96.25 106 LYS B N 1
ATOM 2302 C CA . LYS B 1 106 ? -7.453 1.545 -4.496 1 96.25 106 LYS B CA 1
ATOM 2303 C C . LYS B 1 106 ? -6.27 0.79 -5.094 1 96.25 106 LYS B C 1
ATOM 2305 O O . LYS B 1 106 ? -6.359 -0.411 -5.355 1 96.25 106 LYS B O 1
ATOM 2310 N N . GLN B 1 107 ? -5.25 1.507 -5.262 1 93.44 107 GLN B N 1
ATOM 2311 C CA . GLN B 1 107 ? -4.051 0.894 -5.816 1 93.44 107 GLN B CA 1
ATOM 2312 C C . GLN B 1 107 ? -3.49 -0.173 -4.879 1 93.44 107 GLN B C 1
ATOM 2314 O O . GLN B 1 107 ? -3.082 -1.247 -5.328 1 93.44 107 GLN B O 1
ATOM 2319 N N . GLN B 1 108 ? -3.426 0.143 -3.648 1 93.56 108 GLN B N 1
ATOM 2320 C CA . GLN B 1 108 ? -2.941 -0.817 -2.662 1 93.56 108 GLN B CA 1
ATOM 2321 C C . GLN B 1 108 ? -3.812 -2.07 -2.637 1 93.56 108 GLN B C 1
ATOM 2323 O O . GLN B 1 108 ? -3.299 -3.189 -2.588 1 93.56 108 GLN B O 1
ATOM 2328 N N . LEU B 1 109 ? -5.074 -1.907 -2.68 1 95.88 109 LEU B N 1
ATOM 2329 C CA . LEU B 1 109 ? -6.004 -3.031 -2.676 1 95.88 109 LEU B CA 1
ATOM 2330 C C . LEU B 1 109 ? -5.844 -3.875 -3.936 1 95.88 109 LEU B C 1
ATOM 2332 O O . LEU B 1 109 ? -6.004 -5.098 -3.896 1 95.88 109 LEU B O 1
ATOM 2336 N N . GLU B 1 110 ? -5.57 -3.146 -5.012 1 94.44 110 GLU B N 1
ATOM 2337 C CA . GLU B 1 110 ? -5.285 -3.852 -6.258 1 94.44 110 GLU B CA 1
ATOM 2338 C C . GLU B 1 110 ? -4.125 -4.828 -6.086 1 94.44 110 GLU B C 1
ATOM 2340 O O . GLU B 1 110 ? -4.223 -5.992 -6.469 1 94.44 110 GLU B O 1
ATOM 2345 N N . TRP B 1 111 ? -3.078 -4.352 -5.469 1 89.94 111 TRP B N 1
ATOM 2346 C CA . TRP B 1 111 ? -1.898 -5.18 -5.246 1 89.94 111 TRP B CA 1
ATOM 2347 C C . TRP B 1 111 ? -2.211 -6.332 -4.293 1 89.94 111 TRP B C 1
ATOM 2349 O O . TRP B 1 111 ? -1.758 -7.457 -4.5 1 89.94 111 TRP B O 1
ATOM 2359 N N . PHE B 1 112 ? -2.949 -6.09 -3.344 1 93.88 112 PHE B N 1
ATOM 2360 C CA . PHE B 1 112 ? -3.365 -7.121 -2.402 1 93.88 112 PHE B CA 1
ATOM 2361 C C . PHE B 1 112 ? -4.172 -8.203 -3.109 1 93.88 112 PHE B C 1
ATOM 2363 O O . PHE B 1 112 ? -3.908 -9.398 -2.938 1 93.88 112 PHE B O 1
ATOM 2370 N N . LEU B 1 113 ? -5.074 -7.828 -3.885 1 95.44 113 LEU B N 1
ATOM 2371 C CA . LEU B 1 113 ? -5.969 -8.766 -4.559 1 95.44 113 LEU B CA 1
ATOM 2372 C C . LEU B 1 113 ? -5.188 -9.688 -5.492 1 95.44 113 LEU B C 1
ATOM 2374 O O . LEU B 1 113 ? -5.535 -10.859 -5.648 1 95.44 113 LEU B O 1
ATOM 2378 N N . ILE B 1 114 ? -4.156 -9.164 -6.078 1 93.25 114 ILE B N 1
ATOM 2379 C CA . ILE B 1 114 ? -3.328 -9.961 -6.98 1 93.25 114 ILE B CA 1
ATOM 2380 C C . ILE B 1 114 ? -2.717 -11.133 -6.223 1 93.25 114 ILE B C 1
ATOM 2382 O O . ILE B 1 114 ? -2.545 -12.219 -6.781 1 93.25 114 ILE B O 1
ATOM 2386 N N . THR B 1 115 ? -2.508 -10.953 -4.949 1 88.75 115 THR B N 1
ATOM 2387 C CA . THR B 1 115 ? -1.825 -11.977 -4.16 1 88.75 115 THR B CA 1
ATOM 2388 C C . THR B 1 115 ? -2.818 -13.016 -3.643 1 88.75 115 THR B C 1
ATOM 2390 O O . THR B 1 115 ? -2.418 -14.047 -3.104 1 88.75 115 THR B O 1
ATOM 2393 N N . THR B 1 116 ? -4.062 -12.773 -3.768 1 90.81 116 THR B N 1
ATOM 2394 C CA . THR B 1 116 ? -5.082 -13.648 -3.203 1 90.81 116 THR B CA 1
ATOM 2395 C C . THR B 1 116 ? -5.379 -14.812 -4.145 1 90.81 116 THR B C 1
ATOM 2397 O O . THR B 1 116 ? -4.902 -14.828 -5.281 1 90.81 116 THR B O 1
ATOM 2400 N N . ASN B 1 117 ? -6.137 -15.727 -3.627 1 89.56 117 ASN B N 1
ATOM 2401 C CA . ASN B 1 117 ? -6.488 -16.906 -4.406 1 89.56 117 ASN B CA 1
ATOM 2402 C C . ASN B 1 117 ? -7.91 -16.828 -4.949 1 89.56 117 ASN B C 1
ATOM 2404 O O . ASN B 1 117 ? -8.477 -17.828 -5.383 1 89.56 117 ASN B O 1
ATOM 2408 N N . ILE B 1 118 ? -8.445 -15.664 -4.91 1 93.94 118 ILE B N 1
ATOM 2409 C CA . ILE B 1 118 ? -9.766 -15.523 -5.512 1 93.94 118 ILE B CA 1
ATOM 2410 C C . ILE B 1 118 ? -9.695 -15.883 -6.992 1 93.94 118 ILE B C 1
ATOM 2412 O O . ILE B 1 118 ? -8.625 -15.805 -7.609 1 93.94 118 ILE B O 1
ATOM 2416 N N . SER B 1 119 ? -10.82 -16.328 -7.574 1 93.69 119 SER B N 1
ATOM 2417 C CA . SER B 1 119 ? -10.828 -16.859 -8.93 1 93.69 119 SER B CA 1
ATOM 2418 C C . SER B 1 119 ? -10.422 -15.789 -9.945 1 93.69 119 SER B C 1
ATOM 2420 O O . SER B 1 119 ? -10.625 -14.602 -9.711 1 93.69 119 SER B O 1
ATOM 2422 N N . ARG B 1 120 ? -9.852 -16.266 -10.992 1 93.62 120 ARG B N 1
ATOM 2423 C CA . ARG B 1 120 ? -9.43 -15.375 -12.078 1 93.62 120 ARG B CA 1
ATOM 2424 C C . ARG B 1 120 ? -10.617 -14.609 -12.648 1 93.62 120 ARG B C 1
ATOM 2426 O O . ARG B 1 120 ? -10.492 -13.445 -13.039 1 93.62 120 ARG B O 1
ATOM 2433 N N . PHE B 1 121 ? -11.805 -15.195 -12.672 1 93.12 121 PHE B N 1
ATOM 2434 C CA . PHE B 1 121 ? -12.984 -14.516 -13.203 1 93.12 121 PHE B CA 1
ATOM 2435 C C . PHE B 1 121 ? -13.484 -13.461 -12.219 1 93.12 121 PHE B C 1
ATOM 2437 O O . PHE B 1 121 ? -13.961 -12.398 -12.633 1 93.12 121 PHE B O 1
ATOM 2444 N N . THR B 1 122 ? -13.414 -13.797 -10.977 1 96.31 122 THR B N 1
ATOM 2445 C CA . THR B 1 122 ? -13.766 -12.805 -9.961 1 96.31 122 THR B CA 1
ATOM 2446 C C . THR B 1 122 ? -12.812 -11.609 -10.023 1 96.31 122 THR B C 1
ATOM 2448 O O . THR B 1 122 ? -13.25 -10.461 -9.961 1 96.31 122 THR B O 1
ATOM 2451 N N . LYS B 1 123 ? -11.508 -11.875 -10.195 1 97.12 123 LYS B N 1
ATOM 2452 C CA . LYS B 1 123 ? -10.523 -10.812 -10.352 1 97.12 123 LYS B CA 1
ATOM 2453 C C . LYS B 1 123 ? -10.82 -9.961 -11.586 1 97.12 123 LYS B C 1
ATOM 2455 O O . LYS B 1 123 ? -10.719 -8.734 -11.531 1 97.12 123 LYS B O 1
ATOM 2460 N N . LEU B 1 124 ? -11.203 -10.633 -12.672 1 95.75 124 LEU B N 1
ATOM 2461 C CA . LEU B 1 124 ? -11.539 -9.938 -13.906 1 95.75 124 LEU B CA 1
ATOM 2462 C C . LEU B 1 124 ? -12.711 -8.984 -13.703 1 95.75 124 LEU B C 1
ATOM 2464 O O . LEU B 1 124 ? -12.656 -7.828 -14.117 1 95.75 124 LEU B O 1
ATOM 2468 N N . ARG B 1 125 ? -13.688 -9.461 -13.031 1 96.62 125 ARG B N 1
ATOM 2469 C CA . ARG B 1 125 ? -14.875 -8.656 -12.773 1 96.62 125 ARG B CA 1
ATOM 2470 C C . ARG B 1 125 ? -14.531 -7.453 -11.891 1 96.62 125 ARG B C 1
ATOM 2472 O O . ARG B 1 125 ? -14.945 -6.328 -12.188 1 96.62 125 ARG B O 1
ATOM 2479 N N . ILE B 1 126 ? -13.852 -7.715 -10.844 1 97.69 126 ILE B N 1
ATOM 2480 C CA . ILE B 1 126 ? -13.484 -6.664 -9.898 1 97.69 126 ILE B CA 1
ATOM 2481 C C . ILE B 1 126 ? -12.633 -5.613 -10.602 1 97.69 126 ILE B C 1
ATOM 2483 O O . ILE B 1 126 ? -12.859 -4.41 -10.438 1 97.69 126 ILE B O 1
ATOM 2487 N N . ALA B 1 127 ? -11.648 -6.043 -11.383 1 97.38 127 ALA B N 1
ATOM 2488 C CA . ALA B 1 127 ? -10.758 -5.145 -12.109 1 97.38 127 ALA B CA 1
ATOM 2489 C C . ALA B 1 127 ? -11.539 -4.238 -13.055 1 97.38 127 ALA B C 1
ATOM 2491 O O . ALA B 1 127 ? -11.273 -3.037 -13.133 1 97.38 127 ALA B O 1
ATOM 2492 N N . ASP B 1 128 ? -12.461 -4.832 -13.75 1 95.5 128 ASP B N 1
ATOM 2493 C CA . ASP B 1 128 ? -13.289 -4.082 -14.688 1 95.5 128 ASP B CA 1
ATOM 2494 C C . ASP B 1 128 ? -14.156 -3.057 -13.953 1 95.5 128 ASP B C 1
ATOM 2496 O O . ASP B 1 128 ? -14.219 -1.892 -14.352 1 95.5 128 ASP B O 1
ATOM 2500 N N . LYS B 1 129 ? -14.773 -3.508 -12.914 1 96.38 129 LYS B N 1
ATOM 2501 C CA . LYS B 1 129 ? -15.719 -2.682 -12.164 1 96.38 129 LYS B CA 1
ATOM 2502 C C . LYS B 1 129 ? -15.031 -1.452 -11.578 1 96.38 129 LYS B C 1
ATOM 2504 O O . LYS B 1 129 ? -15.578 -0.35 -11.617 1 96.38 129 LYS B O 1
ATOM 2509 N N . TYR B 1 130 ? -13.805 -1.63 -11.078 1 96.81 130 TYR B N 1
ATOM 2510 C CA . TYR B 1 130 ? -13.156 -0.55 -10.344 1 96.81 130 TYR B CA 1
ATOM 2511 C C . TYR B 1 130 ? -11.977 0.012 -11.125 1 96.81 130 TYR B C 1
ATOM 2513 O O . TYR B 1 130 ? -11.164 0.768 -10.586 1 96.81 130 TYR B O 1
ATOM 2521 N N . GLN B 1 131 ? -11.812 -0.369 -12.344 1 95.25 131 GLN B N 1
ATOM 2522 C CA . GLN B 1 131 ? -10.789 0.143 -13.25 1 95.25 131 GLN B CA 1
ATOM 2523 C C . GLN B 1 131 ? -9.391 -0.06 -12.672 1 95.25 131 GLN B C 1
ATOM 2525 O O . GLN B 1 131 ? -8.609 0.888 -12.578 1 95.25 131 GLN B O 1
ATOM 2530 N N . LEU B 1 132 ? -9.102 -1.273 -12.367 1 96.44 132 LEU B N 1
ATOM 2531 C CA . LEU B 1 132 ? -7.801 -1.662 -11.828 1 96.44 132 LEU B CA 1
ATOM 2532 C C . LEU B 1 132 ? -6.953 -2.34 -12.898 1 96.44 132 LEU B C 1
ATOM 2534 O O . LEU B 1 132 ? -7.102 -3.537 -13.148 1 96.44 132 LEU B O 1
ATOM 2538 N N . ASP B 1 133 ? -5.988 -1.663 -13.422 1 94.25 133 ASP B N 1
ATOM 2539 C CA . ASP B 1 133 ? -5.293 -2.088 -14.633 1 94.25 133 ASP B CA 1
ATOM 2540 C C . ASP B 1 133 ? -4.391 -3.289 -14.352 1 94.25 133 ASP B C 1
ATOM 2542 O O . ASP B 1 133 ? -4.336 -4.227 -15.148 1 94.25 133 ASP B O 1
ATOM 2546 N N . ASP B 1 134 ? -3.688 -3.25 -13.281 1 92.25 134 ASP B N 1
ATOM 2547 C CA . ASP B 1 134 ? -2.777 -4.352 -12.977 1 92.25 134 ASP B CA 1
ATOM 2548 C C . ASP B 1 134 ? -3.549 -5.637 -12.688 1 92.25 134 ASP B C 1
ATOM 2550 O O . ASP B 1 134 ? -3.131 -6.723 -13.086 1 92.25 134 ASP B O 1
ATOM 2554 N N . LEU B 1 135 ? -4.586 -5.512 -11.945 1 95.69 135 LEU B N 1
ATOM 2555 C CA . LEU B 1 135 ? -5.41 -6.676 -11.641 1 95.69 135 LEU B CA 1
ATOM 2556 C C . LEU B 1 135 ? -6.035 -7.246 -12.906 1 95.69 135 LEU B C 1
ATOM 2558 O O . LEU B 1 135 ? -6.152 -8.461 -13.055 1 95.69 135 LEU B O 1
ATOM 2562 N N . LEU B 1 136 ? -6.426 -6.344 -13.797 1 95.62 136 LEU B N 1
ATOM 2563 C CA . LEU B 1 136 ? -6.98 -6.754 -15.078 1 95.62 136 LEU B CA 1
ATOM 2564 C C . LEU B 1 136 ? -5.973 -7.578 -15.875 1 95.62 136 LEU B C 1
ATOM 2566 O O . LEU B 1 136 ? -6.297 -8.656 -16.359 1 95.62 136 LEU B O 1
ATOM 2570 N N . GLN B 1 137 ? -4.828 -7.078 -15.945 1 93.62 137 GLN B N 1
ATOM 2571 C CA . GLN B 1 137 ? -3.781 -7.785 -16.672 1 93.62 137 GLN B CA 1
ATOM 2572 C C . GLN B 1 137 ? -3.49 -9.141 -16.047 1 93.62 137 GLN B C 1
ATOM 2574 O O . GLN B 1 137 ? -3.324 -10.141 -16.75 1 93.62 137 GLN B O 1
ATOM 2579 N N . ASN B 1 138 ? -3.342 -9.164 -14.758 1 93.31 138 ASN B N 1
ATOM 2580 C CA . ASN B 1 138 ? -3.113 -10.414 -14.031 1 93.31 138 ASN B CA 1
ATOM 2581 C C . ASN B 1 138 ? -4.203 -11.438 -14.32 1 93.31 138 ASN B C 1
ATOM 2583 O O . ASN B 1 138 ? -3.912 -12.609 -14.57 1 93.31 138 ASN B O 1
ATOM 2587 N N . ALA B 1 139 ? -5.465 -10.992 -14.25 1 95 139 ALA B N 1
ATOM 2588 C CA . ALA B 1 139 ? -6.602 -11.875 -14.5 1 95 139 ALA B CA 1
ATOM 2589 C C . ALA B 1 139 ? -6.598 -12.391 -15.938 1 95 139 ALA B C 1
ATOM 2591 O O . ALA B 1 139 ? -6.789 -13.586 -16.172 1 95 139 ALA B O 1
ATOM 2592 N N . ILE B 1 140 ? -6.328 -11.539 -16.844 1 93.5 140 ILE B N 1
ATOM 2593 C CA . ILE B 1 140 ? -6.309 -11.898 -18.25 1 93.5 140 ILE B CA 1
ATOM 2594 C C . ILE B 1 140 ? -5.219 -12.945 -18.516 1 93.5 140 ILE B C 1
ATOM 2596 O O . ILE B 1 140 ? -5.465 -13.961 -19.156 1 93.5 140 ILE B O 1
ATOM 2600 N N . ASP B 1 141 ? -4.117 -12.719 -18 1 91.75 141 ASP B N 1
ATOM 2601 C CA . ASP B 1 141 ? -3.006 -13.648 -18.188 1 91.75 141 ASP B CA 1
ATOM 2602 C C . ASP B 1 141 ? -3.363 -15.039 -17.672 1 91.75 141 ASP B C 1
ATOM 2604 O O . ASP B 1 141 ? -3.055 -16.047 -18.312 1 91.75 141 ASP B O 1
ATOM 2608 N N . ARG B 1 142 ? -3.943 -15.086 -16.625 1 91.88 142 ARG B N 1
ATOM 2609 C CA . ARG B 1 142 ? -4.289 -16.375 -16.031 1 91.88 142 ARG B CA 1
ATOM 2610 C C . ARG B 1 142 ? -5.395 -17.062 -16.812 1 91.88 142 ARG B C 1
ATOM 2612 O O . ARG B 1 142 ? -5.379 -18.297 -16.953 1 91.88 142 ARG B O 1
ATOM 2619 N N . ILE B 1 143 ? -6.312 -16.328 -17.219 1 91.19 143 ILE B N 1
ATOM 2620 C CA . ILE B 1 143 ? -7.438 -16.875 -17.969 1 91.19 143 ILE B CA 1
ATOM 2621 C C . ILE B 1 143 ? -6.953 -17.438 -19.297 1 91.19 143 ILE B C 1
ATOM 2623 O O . ILE B 1 143 ? -7.301 -18.562 -19.672 1 91.19 143 ILE B O 1
ATOM 2627 N N . VAL B 1 144 ? -6.141 -16.703 -19.938 1 88.88 144 VAL B N 1
ATOM 2628 C CA . VAL B 1 144 ? -5.656 -17.109 -21.266 1 88.88 144 VAL B CA 1
ATOM 2629 C C . VAL B 1 144 ? -4.805 -18.375 -21.141 1 88.88 144 VAL B C 1
ATOM 2631 O O . VAL B 1 144 ? -4.816 -19.219 -22.031 1 88.88 144 VAL B O 1
ATOM 2634 N N . LYS B 1 145 ? -4.176 -18.516 -20.094 1 89.12 145 LYS B N 1
ATOM 2635 C CA . LYS B 1 145 ? -3.289 -19.656 -19.891 1 89.12 145 LYS B CA 1
ATOM 2636 C C . LYS B 1 145 ? -4.082 -20.906 -19.531 1 89.12 145 LYS B C 1
ATOM 2638 O O . LYS B 1 145 ? -3.654 -22.031 -19.828 1 89.12 145 LYS B O 1
ATOM 2643 N N . SER B 1 146 ? -5.211 -20.719 -18.984 1 87.62 146 SER B N 1
ATOM 2644 C CA . SER B 1 146 ? -5.844 -21.859 -18.344 1 87.62 146 SER B CA 1
ATOM 2645 C C . SER B 1 146 ? -7.168 -22.219 -19.016 1 87.62 146 SER B C 1
ATOM 2647 O O . SER B 1 146 ? -7.652 -23.344 -18.891 1 87.62 146 SER B O 1
ATOM 2649 N N . ASP B 1 147 ? -7.746 -21.203 -19.625 1 84.81 147 ASP B N 1
ATOM 2650 C CA . ASP B 1 147 ? -9.109 -21.422 -20.094 1 84.81 147 ASP B CA 1
ATOM 2651 C C . ASP B 1 147 ? -9.172 -21.406 -21.625 1 84.81 147 ASP B C 1
ATOM 2653 O O . ASP B 1 147 ? -8.445 -20.641 -22.266 1 84.81 147 ASP B O 1
ATOM 2657 N N . GLY B 1 148 ? -9.977 -22.203 -22.156 1 81.62 148 GLY B N 1
ATOM 2658 C CA . GLY B 1 148 ? -10.25 -22.172 -23.578 1 81.62 148 GLY B CA 1
ATOM 2659 C C . GLY B 1 148 ? -11.25 -21.109 -23.984 1 81.62 148 GLY B C 1
ATOM 2660 O O . GLY B 1 148 ? -12.031 -20.641 -23.141 1 81.62 148 GLY B O 1
ATOM 2661 N N . PHE B 1 149 ? -11.125 -20.734 -25.266 1 79.12 149 PHE B N 1
ATOM 2662 C CA . PHE B 1 149 ? -11.953 -19.672 -25.797 1 79.12 149 PHE B CA 1
ATOM 2663 C C . PHE B 1 149 ? -13.422 -19.906 -25.484 1 79.12 149 PHE B C 1
ATOM 2665 O O . PHE B 1 149 ? -14.125 -18.984 -25.062 1 79.12 149 PHE B O 1
ATOM 2672 N N . LEU B 1 150 ? -13.867 -21.062 -25.656 1 80.94 150 LEU B N 1
ATOM 2673 C CA . LEU B 1 150 ? -15.281 -21.375 -25.469 1 80.94 150 LEU B CA 1
ATOM 2674 C C . LEU B 1 150 ? -15.695 -21.156 -24.016 1 80.94 150 LEU B C 1
ATOM 2676 O O . LEU B 1 150 ? -16.781 -20.609 -23.75 1 80.94 150 LEU B O 1
ATOM 2680 N N . THR B 1 151 ? -14.914 -21.609 -23.125 1 85.62 151 THR B N 1
ATOM 2681 C CA . THR B 1 151 ? -15.18 -21.422 -21.703 1 85.62 151 THR B CA 1
ATOM 2682 C C . THR B 1 151 ? -15.266 -19.922 -21.375 1 85.62 151 THR B C 1
ATOM 2684 O O . THR B 1 151 ? -16.172 -19.5 -20.656 1 85.62 151 THR B O 1
ATOM 2687 N N . ILE B 1 152 ? -14.422 -19.219 -21.953 1 86.88 152 ILE B N 1
ATOM 2688 C CA . ILE B 1 152 ? -14.32 -17.781 -21.688 1 86.88 152 ILE B CA 1
ATOM 2689 C C . ILE B 1 152 ? -15.523 -17.062 -22.266 1 86.88 152 ILE B C 1
ATOM 2691 O O . ILE B 1 152 ? -16.203 -16.297 -21.578 1 86.88 152 ILE B O 1
ATOM 2695 N N . SER B 1 153 ? -15.812 -17.375 -23.484 1 83.69 153 SER B N 1
ATOM 2696 C CA . SER B 1 153 ? -16.844 -16.641 -24.203 1 83.69 153 SER B CA 1
ATOM 2697 C C . SER B 1 153 ? -18.234 -16.906 -23.609 1 83.69 153 SER B C 1
ATOM 2699 O O . SER B 1 153 ? -19.109 -16.047 -23.688 1 83.69 153 SER B O 1
ATOM 2701 N N . ASN B 1 154 ? -18.406 -17.953 -22.938 1 86.06 154 ASN B N 1
ATOM 2702 C CA . ASN B 1 154 ? -19.719 -18.328 -22.406 1 86.06 154 ASN B CA 1
ATOM 2703 C C . ASN B 1 154 ? -19.844 -17.969 -20.938 1 86.06 154 ASN B C 1
ATOM 2705 O O . ASN B 1 154 ? -20.906 -18.172 -20.328 1 86.06 154 ASN B O 1
ATOM 2709 N N . SER B 1 155 ? -18.844 -17.438 -20.453 1 87.94 155 SER B N 1
ATOM 2710 C CA . SER B 1 155 ? -18.891 -17.094 -19.031 1 87.94 155 SER B CA 1
ATOM 2711 C C . SER B 1 155 ? -19.719 -15.844 -18.797 1 87.94 155 SER B C 1
ATOM 2713 O O . SER B 1 155 ? -19.703 -14.914 -19.609 1 87.94 155 SER B O 1
ATOM 2715 N N . ASN B 1 156 ? -20.438 -15.867 -17.703 1 89.88 156 ASN B N 1
ATOM 2716 C CA . ASN B 1 156 ? -21.188 -14.688 -17.281 1 89.88 156 ASN B CA 1
ATOM 2717 C C . ASN B 1 156 ? -20.266 -13.484 -17.094 1 89.88 156 ASN B C 1
ATOM 2719 O O . ASN B 1 156 ? -20.641 -12.352 -17.422 1 89.88 156 ASN B O 1
ATOM 2723 N N . THR B 1 157 ? -19.125 -13.766 -16.672 1 90.88 157 THR B N 1
ATOM 2724 C CA . THR B 1 157 ? -18.172 -12.695 -16.438 1 90.88 157 THR B CA 1
ATOM 2725 C C . THR B 1 157 ? -17.797 -12 -17.734 1 90.88 157 THR B C 1
ATOM 2727 O O . THR B 1 157 ? -17.828 -10.773 -17.828 1 90.88 157 THR B O 1
ATOM 2730 N N . PHE B 1 158 ? -17.562 -12.773 -18.703 1 89.19 158 PHE B N 1
ATOM 2731 C CA . PHE B 1 158 ? -17.188 -12.195 -19.984 1 89.19 158 PHE B CA 1
ATOM 2732 C C . PHE B 1 158 ? -18.328 -11.352 -20.547 1 89.19 158 PHE B C 1
ATOM 2734 O O . PHE B 1 158 ? -18.109 -10.234 -21.016 1 89.19 158 PHE B O 1
ATOM 2741 N N . THR B 1 159 ? -19.484 -11.836 -20.422 1 91.06 159 THR B N 1
ATOM 2742 C CA . THR B 1 159 ? -20.656 -11.172 -21 1 91.06 159 THR B CA 1
ATOM 2743 C C . THR B 1 159 ? -20.875 -9.812 -20.344 1 91.06 159 THR B C 1
ATOM 2745 O O . THR B 1 159 ? -21.375 -8.883 -20.984 1 91.06 159 THR B O 1
ATOM 2748 N N . ASN B 1 160 ? -20.422 -9.672 -19.141 1 92.25 160 ASN B N 1
ATOM 2749 C CA . ASN B 1 160 ? -20.734 -8.461 -18.391 1 92.25 160 ASN B CA 1
ATOM 2750 C C . ASN B 1 160 ? -19.547 -7.504 -18.359 1 92.25 160 ASN B C 1
ATOM 2752 O O . ASN B 1 160 ? -19.625 -6.43 -17.766 1 92.25 160 ASN B O 1
ATOM 2756 N N . LEU B 1 161 ? -18.5 -7.805 -19 1 91.31 161 LEU B N 1
ATOM 2757 C CA . LEU B 1 161 ? -17.328 -6.941 -19.078 1 91.31 161 LEU B CA 1
ATOM 2758 C C . LEU B 1 161 ? -17.594 -5.711 -19.938 1 91.31 161 LEU B C 1
ATOM 2760 O O . LEU B 1 161 ? -18.422 -5.77 -20.859 1 91.31 161 LEU B O 1
ATOM 2764 N N . SER B 1 162 ? -16.969 -4.68 -19.578 1 90.94 162 SER B N 1
ATOM 2765 C CA . SER B 1 162 ? -16.969 -3.547 -20.5 1 90.94 162 SER B CA 1
ATOM 2766 C C . SER B 1 162 ? -16.391 -3.941 -21.844 1 90.94 162 SER B C 1
ATOM 2768 O O . SER B 1 162 ? -15.547 -4.84 -21.938 1 90.94 162 SER B O 1
ATOM 2770 N N . ASP B 1 163 ? -16.828 -3.219 -22.875 1 87.31 163 ASP B N 1
ATOM 2771 C CA . ASP B 1 163 ? -16.375 -3.527 -24.219 1 87.31 163 ASP B CA 1
ATOM 2772 C C . ASP B 1 163 ? -14.859 -3.371 -24.328 1 87.31 163 ASP B C 1
ATOM 2774 O O . ASP B 1 163 ? -14.195 -4.172 -25 1 87.31 163 ASP B O 1
ATOM 2778 N N . LYS B 1 164 ? -14.445 -2.375 -23.688 1 89.5 164 LYS B N 1
ATOM 2779 C CA . LYS B 1 164 ? -13.008 -2.141 -23.703 1 89.5 164 LYS B CA 1
ATOM 2780 C C . LYS B 1 164 ? -12.242 -3.359 -23.188 1 89.5 164 LYS B C 1
ATOM 2782 O O . LYS B 1 164 ? -11.273 -3.797 -23.797 1 89.5 164 LYS B O 1
ATOM 2787 N N . ASN B 1 165 ? -12.703 -3.932 -22.156 1 87.94 165 ASN B N 1
ATOM 2788 C CA . ASN B 1 165 ? -11.984 -5.031 -21.531 1 87.94 165 ASN B CA 1
ATOM 2789 C C . ASN B 1 165 ? -12.273 -6.359 -22.219 1 87.94 165 ASN B C 1
ATOM 2791 O O . ASN B 1 165 ? -11.438 -7.266 -22.203 1 87.94 165 ASN B O 1
ATOM 2795 N N . LYS B 1 166 ? -13.43 -6.484 -22.875 1 86.88 166 LYS B N 1
ATOM 2796 C CA . LYS B 1 166 ? -13.656 -7.629 -23.75 1 86.88 166 LYS B CA 1
ATOM 2797 C C . LYS B 1 166 ? -12.617 -7.684 -24.875 1 86.88 166 LYS B C 1
ATOM 2799 O O . LYS B 1 166 ? -12.039 -8.742 -25.141 1 86.88 166 LYS B O 1
ATOM 2804 N N . VAL B 1 167 ? -12.414 -6.566 -25.438 1 85.12 167 VAL B N 1
ATOM 2805 C CA . VAL B 1 167 ? -11.461 -6.48 -26.531 1 85.12 167 VAL B CA 1
ATOM 2806 C C . VAL B 1 167 ? -10.062 -6.863 -26.047 1 85.12 167 VAL B C 1
ATOM 2808 O O . VAL B 1 167 ? -9.367 -7.648 -26.688 1 85.12 167 VAL B O 1
ATOM 2811 N N . LYS B 1 168 ? -9.727 -6.34 -24.891 1 86.69 168 LYS B N 1
ATOM 2812 C CA . LYS B 1 168 ? -8.414 -6.645 -24.328 1 86.69 168 LYS B CA 1
ATOM 2813 C C . LYS B 1 168 ? -8.242 -8.141 -24.109 1 86.69 168 LYS B C 1
ATOM 2815 O O . LYS B 1 168 ? -7.207 -8.711 -24.453 1 86.69 168 LYS B O 1
ATOM 2820 N N . LEU B 1 169 ? -9.164 -8.734 -23.547 1 89.25 169 LEU B N 1
ATOM 2821 C CA . LEU B 1 169 ? -9.117 -10.164 -23.25 1 89.25 169 LEU B CA 1
ATOM 2822 C C . LEU B 1 169 ? -9.039 -10.969 -24.547 1 89.25 169 LEU B C 1
ATOM 2824 O O . LEU B 1 169 ? -8.227 -11.891 -24.672 1 89.25 169 LEU B O 1
ATOM 2828 N N . LEU B 1 170 ? -9.844 -10.609 -25.516 1 84.75 170 LEU B N 1
ATOM 2829 C CA . LEU B 1 170 ? -9.906 -11.328 -26.781 1 84.75 170 LEU B CA 1
ATOM 2830 C C . LEU B 1 170 ? -8.594 -11.18 -27.547 1 84.75 170 LEU B C 1
ATOM 2832 O O . LEU B 1 170 ? -8.117 -12.141 -28.156 1 84.75 170 LEU B O 1
ATOM 2836 N N . MET B 1 171 ? -8.07 -9.984 -27.484 1 83.81 171 MET B N 1
ATOM 2837 C CA . MET B 1 171 ? -6.793 -9.75 -28.156 1 83.81 171 MET B CA 1
ATOM 2838 C C . MET B 1 171 ? -5.699 -10.625 -27.562 1 83.81 171 MET B C 1
ATOM 2840 O O . MET B 1 171 ? -4.859 -11.156 -28.281 1 83.81 171 MET B O 1
ATOM 2844 N N . HIS B 1 172 ? -5.742 -10.773 -26.266 1 85.44 172 HIS B N 1
ATOM 2845 C CA . HIS B 1 172 ? -4.762 -11.625 -25.609 1 85.44 172 HIS B CA 1
ATOM 2846 C C . HIS B 1 172 ? -4.98 -13.094 -25.969 1 85.44 172 HIS B C 1
ATOM 2848 O O . HIS B 1 172 ? -4.02 -13.844 -26.141 1 85.44 172 HIS B O 1
ATOM 2854 N N . LEU B 1 173 ? -6.18 -13.461 -26.125 1 81.25 173 LEU B N 1
ATOM 2855 C CA . LEU B 1 173 ? -6.516 -14.828 -26.5 1 81.25 173 LEU B CA 1
ATOM 2856 C C . LEU B 1 173 ? -6.039 -15.133 -27.922 1 81.25 173 LEU B C 1
ATOM 2858 O O . LEU B 1 173 ? -5.488 -16.203 -28.188 1 81.25 173 LEU B O 1
ATOM 2862 N N . LEU B 1 174 ? -6.23 -14.203 -28.75 1 81.19 174 LEU B N 1
ATOM 2863 C CA . LEU B 1 174 ? -5.828 -14.367 -30.156 1 81.19 174 LEU B CA 1
ATOM 2864 C C . LEU B 1 174 ? -4.312 -14.445 -30.281 1 81.19 174 LEU B C 1
ATOM 2866 O O . LEU B 1 174 ? -3.789 -15.242 -31.062 1 81.19 174 LEU B O 1
ATOM 2870 N N . ALA B 1 175 ? -3.641 -13.688 -29.516 1 78.62 175 ALA B N 1
ATOM 2871 C CA . ALA B 1 175 ? -2.18 -13.68 -29.531 1 78.62 175 ALA B CA 1
ATOM 2872 C C . ALA B 1 175 ? -1.623 -14.992 -28.984 1 78.62 175 ALA B C 1
ATOM 2874 O O . ALA B 1 175 ? -0.604 -15.492 -29.469 1 78.62 175 ALA B O 1
ATOM 2875 N N . ALA B 1 176 ? -2.219 -15.562 -28.016 1 76.44 176 ALA B N 1
ATOM 2876 C CA . ALA B 1 176 ? -1.769 -16.797 -27.391 1 76.44 176 ALA B CA 1
ATOM 2877 C C . ALA B 1 176 ? -1.985 -17.984 -28.328 1 76.44 176 ALA B C 1
ATOM 2879 O O . ALA B 1 176 ? -1.22 -18.953 -28.297 1 76.44 176 ALA B O 1
ATOM 2880 N N . ASN B 1 177 ? -2.971 -17.922 -29.078 1 68.62 177 ASN B N 1
ATOM 2881 C CA . ASN B 1 177 ? -3.271 -19 -30.016 1 68.62 177 ASN B CA 1
ATOM 2882 C C . ASN B 1 177 ? -2.344 -18.969 -31.219 1 68.62 177 ASN B C 1
ATOM 2884 O O . ASN B 1 177 ? -2.143 -19.984 -31.891 1 68.62 177 ASN B O 1
ATOM 2888 N N . ASN B 1 178 ? -1.834 -17.797 -31.5 1 60.94 178 ASN B N 1
ATOM 2889 C CA . ASN B 1 178 ? -0.938 -17.703 -32.656 1 60.94 178 ASN B CA 1
ATOM 2890 C C . ASN B 1 178 ? 0.494 -18.078 -32.281 1 60.94 178 ASN B C 1
ATOM 2892 O O . ASN B 1 178 ? 1.382 -18.078 -33.125 1 60.94 178 ASN B O 1
ATOM 2896 N N . GLN B 1 179 ? 0.834 -18.391 -31 1 55.78 179 GLN B N 1
ATOM 2897 C CA . GLN B 1 179 ? 2.146 -18.922 -30.641 1 55.78 179 GLN B CA 1
ATOM 2898 C C . GLN B 1 179 ? 2.129 -20.438 -30.578 1 55.78 179 GLN B C 1
ATOM 2900 O O . GLN B 1 179 ? 1.102 -21.047 -30.266 1 55.78 179 GLN B O 1
#

InterPro domains:
  IPR000210 BTB/POZ domain [PF00651] (12-116)
  IPR000210 BTB/POZ domain [PS50097] (20-87)
  IPR000210 BTB/POZ domain [SM00225] (20-117)
  IPR011333 SKP1/BTB/POZ domain superfamily [G3DSA:3.30.710.10] (7-145)
  IPR011333 SKP1/BTB/POZ domain superfamily [SSF54695] (8-114)

Solvent-accessible surface area (backbone atoms only — not comparable to full-atom values): 20142 Å² total; per-residue (Å²): 132,83,74,73,77,77,73,50,74,62,47,61,73,22,42,84,51,98,72,39,69,34,32,40,30,30,83,88,41,72,35,34,35,36,58,67,58,43,32,65,40,12,58,51,46,32,49,56,69,66,60,56,74,67,86,88,64,80,54,74,42,80,50,78,98,55,57,50,69,54,52,49,37,51,58,21,64,79,38,46,71,48,51,81,80,48,89,88,45,43,65,59,40,43,54,50,25,61,73,40,44,19,60,35,56,41,51,52,50,38,47,51,56,62,63,48,84,68,51,50,60,57,38,35,49,51,15,60,74,69,69,34,65,68,34,33,51,54,17,42,54,51,42,58,73,72,47,51,71,68,62,47,68,70,29,69,58,52,70,67,44,51,68,71,55,46,50,52,47,50,52,52,42,54,55,58,67,74,100,130,83,72,75,75,77,73,50,74,62,48,61,74,22,42,83,54,97,74,38,70,34,32,40,28,29,84,86,41,72,35,35,36,37,60,66,57,44,32,64,39,11,58,50,45,32,48,56,68,66,60,54,75,66,82,89,63,79,54,74,40,79,49,76,98,56,57,48,69,54,51,49,38,52,57,21,62,79,38,45,71,50,52,80,78,46,90,87,44,42,64,60,38,43,54,49,26,61,74,39,46,18,60,35,56,42,52,52,51,40,46,50,56,62,62,47,84,70,51,48,61,58,39,36,48,52,13,61,76,69,69,34,66,68,34,32,51,54,17,44,54,52,41,56,74,72,48,52,70,68,62,47,68,69,29,70,58,52,71,70,44,52,68,72,56,46,50,52,47,50,52,52,42,55,55,57,68,74,102

Secondary structure (DSSP, 8-state):
-----PPPHHHHHT---TT--EEEEETTEEEEE-HHHHHHH-HHHHHHHHH--S-SS--EEEE-SS-HHHHHHHHHTTSSSPPPP-TTTHHHHHHHHHHTT-HHHHHHHHHHHHHS---HHHHHHHHHHHT-HHHHHHHHHHHHHH--HHHHHT-HHHHHS-HHHHHHHHHHHHHHHT-/-----PPPHHHHHT---TT--EEEEETTEEEEE-HHHHHHH-HHHHHHHHH--S-SS--EEEE-SS-HHHHHHHHHTTSSSPPPP-TTTHHHHHHHHHHTT-HHHHHHHHHHHHHS---HHHHHHHHHHHT-HHHHHHHHHHHHHH--HHHHHT-HHHHHS-HHHHHHHHHHHHHHHT-

Organism: Caenorhabditis brenneri (NCBI:txid135651)

Sequence (358 aa):
MTETPELTIYEKTFAKSDKTNAILVVQGKKLHVNKTLLSLHSDFFDTLFNSEFKEKAIEEIDIKDVKFEDFATLLSLIHPNPLKPTEFNAEKLLELADRLLMTSVKQQLEWFLITTNISRFTKLRIADKYQLDDLLQNAIDRIVKSDGFLTISNSNTFTNLSDKNKVKLLMHLLAANNQMTETPELTIYEKTFAKSDKTNAILVVQGKKLHVNKTLLSLHSDFFDTLFNSEFKEKAIEEIDIKDVKFEDFATLLSLIHPNPLKPTEFNAEKLLELADRLLMTSVKQQLEWFLITTNISRFTKLRIADKYQLDDLLQNAIDRIVKSDGFLTISNSNTFTNLSDKNKVKLLMHLLAANNQ

Foldseek 3Di:
DPPPPDDDPLCVLQPDDPQFQAWEAEPNDIGGHHLVLLLVQFVQSVCVVVVCPDDDDRDHHYDPDDDPVLVSQLVQVSPPHHDDDDPVCLLVSLVVCVVRVGPVSNQVSLVSVLPDPPALLVLCQSCQVNVPVVSNVSSLVVCLVPHDPVVQCPDPSLVPGDPVSVVVSVVSNVVSVVD/DPPPPDDDPLCVLQPDDPQFQAWEAEPNDIGGHHLVLLLVQFVQSVCVVVVCVDDDDRDHHYDPDDDPVLVSQLVQVSPPHHDDDDPVCLLVSLVVCVVRVGPVSNQVSLVSVLPDPPALLVLCQSCQVNVPVVSNVSSLVVCLVPHDPVVQVPDPSLVPGDPVSNVVSVVSNVVSVVD

Nearest PDB structures (foldseek):
  3htm-assembly1_B  TM=7.090E-01  e=2.394E-08  Homo sapiens
  4j8z-assembly1_A  TM=6.484E-01  e=8.062E-09  Homo sapiens
  9dtq-assembly1_B  TM=6.528E-01  e=5.654E-08  Homo sapiens
  8h3r-assembly1_B  TM=6.977E-01  e=2.656E-07  Homo sapiens
  8h3f-assembly1_M  TM=6.664E-01  e=1.062E-07  Homo sapiens

Radius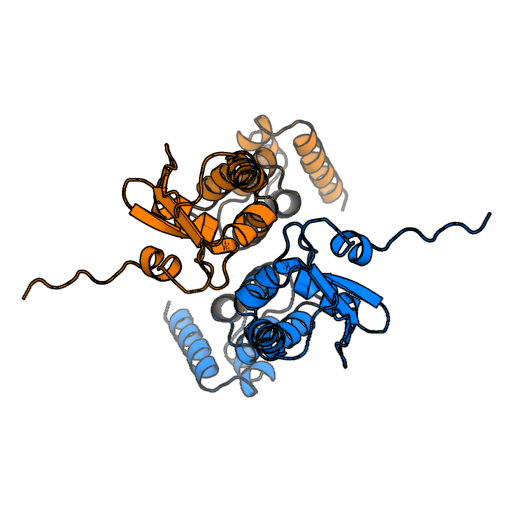 of gyration: 22.98 Å; Cα contacts (8 Å, |Δi|>4): 436; chains: 2; bounding box: 48×66×72 Å

pLDDT: mean 89.42, std 12.35, range [33.56, 98.44]